Protein AF-A0A2D7TNS6-F1 (afdb_monomer_lite)

Radius of gyration: 20.48 Å; chains: 1; bounding box: 53×33×59 Å

Secondary structure (DSSP, 8-state):
--HHHHHHHHHHHH-SEEHHHHHHHHHH-TTT-TTTSTT-BSTTSSB--HHHH-HHHHHHHHHHHHHHIIIII--SEEEEEEES-TTSHHHHHHHHHHHHHHTT-SEEEEEEE---HHHHHHHHHHH--TTEEEESSGGGS-SS-EEEE-TT-STTS-EEEEEEETTEEEEEEEEEETTEEEEEEEE--HHHHHHHHHTTTTS---HHHHTTEEETTHHHHHHHHTT------S--------

Foldseek 3Di:
DDLLVVQQVCCVVPNWAFQLVVLCSQAPPCPHHQVNDPAQEAPRHPDDFPLRVDLVQLLVVLVVQVVCCVPPPNDQAAEEEEECCQQVSSVQSSVVNNCVVCVVNHHYAYEYADQHPVSVVSNCVVNVDPSYYYDPDPVPDDPGQYAYEYGPNQVSFRKWFWDQDPVGIWTWTWHDDPSDIDIDTHDDDPVVLVVQCVLVPPDDDDDPPVSGIGGPPCSVVSVVVVRYDYPHPDDDPDDDDD

Structure (mmCIF, N/CA/C/O backbone):
data_AF-A0A2D7TNS6-F1
#
_entry.id   AF-A0A2D7TNS6-F1
#
loop_
_atom_site.group_PDB
_atom_site.id
_atom_site.type_symbol
_atom_site.label_atom_id
_atom_site.label_alt_id
_atom_site.label_comp_id
_atom_site.label_asym_id
_atom_site.label_entity_id
_atom_site.label_seq_id
_atom_site.pdbx_PDB_ins_code
_atom_site.Cartn_x
_atom_site.Cartn_y
_atom_site.Cartn_z
_atom_site.occupancy
_atom_site.B_iso_or_equiv
_atom_site.auth_seq_id
_atom_site.auth_comp_id
_atom_site.auth_asym_id
_atom_site.auth_atom_id
_atom_site.pdbx_PDB_model_num
ATOM 1 N N . MET A 1 1 ? 5.765 -2.209 24.436 1.00 52.59 1 MET A N 1
ATOM 2 C CA . MET A 1 1 ? 4.728 -2.007 25.479 1.00 52.59 1 MET A CA 1
ATOM 3 C C . MET A 1 1 ? 3.404 -2.000 24.742 1.00 52.59 1 MET A C 1
ATOM 5 O O . MET A 1 1 ? 3.232 -1.180 23.857 1.00 52.59 1 MET A O 1
ATOM 9 N N . GLN A 1 2 ? 2.578 -3.021 24.972 1.00 76.81 2 GLN A N 1
ATOM 10 C CA . GLN A 1 2 ? 1.600 -3.516 23.996 1.00 76.81 2 GLN A CA 1
ATOM 11 C C . GLN A 1 2 ? 0.575 -2.432 23.619 1.00 76.81 2 GLN A C 1
ATOM 13 O O . GLN A 1 2 ? -0.020 -1.828 24.508 1.00 76.81 2 GLN A O 1
ATOM 18 N N . ILE A 1 3 ? 0.377 -2.192 22.316 1.00 85.62 3 ILE A N 1
ATOM 19 C CA . ILE A 1 3 ? -0.567 -1.230 21.698 1.00 85.62 3 ILE A CA 1
ATOM 20 C C . ILE A 1 3 ? -1.892 -1.072 22.452 1.00 85.62 3 ILE A C 1
ATOM 22 O O . ILE A 1 3 ? -2.453 0.022 22.530 1.00 85.62 3 ILE A O 1
ATOM 26 N N . GLU A 1 4 ? -2.379 -2.162 23.034 1.00 86.25 4 GLU A N 1
ATOM 27 C CA . GLU A 1 4 ? -3.558 -2.199 23.883 1.00 86.25 4 GLU A CA 1
ATOM 28 C C . GLU A 1 4 ? -3.556 -1.124 24.984 1.00 86.25 4 GLU A C 1
ATOM 30 O O . GLU A 1 4 ? -4.555 -0.423 25.136 1.00 86.25 4 GLU A O 1
ATOM 35 N N . THR A 1 5 ? -2.452 -0.930 25.713 1.00 88.12 5 THR A N 1
ATOM 36 C CA . THR A 1 5 ? -2.364 0.092 26.772 1.00 88.12 5 THR A CA 1
ATOM 37 C C . THR A 1 5 ? -2.530 1.496 26.197 1.00 88.12 5 THR A C 1
ATOM 39 O O . THR A 1 5 ? -3.334 2.276 26.700 1.00 88.12 5 THR A O 1
ATOM 42 N N . LYS A 1 6 ? -1.859 1.791 25.076 1.00 88.88 6 LYS A N 1
ATOM 43 C CA . LYS A 1 6 ? -1.953 3.088 24.385 1.00 88.88 6 LYS A CA 1
ATOM 44 C C . LYS A 1 6 ? -3.387 3.389 23.947 1.00 88.88 6 LYS A C 1
ATOM 46 O O . LYS A 1 6 ? -3.864 4.513 24.098 1.00 88.88 6 LYS A O 1
ATOM 51 N N . ILE A 1 7 ? -4.089 2.380 23.431 1.00 91.06 7 ILE A N 1
ATOM 52 C CA . ILE A 1 7 ? -5.493 2.497 23.023 1.00 91.06 7 ILE A CA 1
ATOM 53 C C . ILE A 1 7 ? -6.396 2.723 24.241 1.00 91.06 7 ILE A C 1
ATOM 55 O O . ILE A 1 7 ? -7.250 3.611 24.206 1.00 91.06 7 ILE A O 1
ATOM 59 N N . LYS A 1 8 ? -6.194 1.971 25.330 1.00 90.12 8 LYS A N 1
ATOM 60 C CA . LYS A 1 8 ? -6.964 2.130 26.574 1.00 90.12 8 LYS A CA 1
ATOM 61 C C . LYS A 1 8 ? -6.784 3.521 27.182 1.00 90.12 8 LYS A C 1
ATOM 63 O O . LYS A 1 8 ? -7.778 4.140 27.559 1.00 90.12 8 LYS A O 1
ATOM 68 N N . ASP A 1 9 ? -5.558 4.034 27.218 1.00 90.38 9 ASP A N 1
ATOM 69 C CA . ASP A 1 9 ? -5.260 5.376 27.727 1.00 90.38 9 ASP A CA 1
ATOM 70 C C . ASP A 1 9 ? -5.891 6.468 26.857 1.00 90.38 9 ASP A C 1
ATOM 72 O O . ASP A 1 9 ? -6.466 7.429 27.377 1.00 90.38 9 ASP A O 1
ATOM 76 N N . LEU A 1 10 ? -5.853 6.298 25.530 1.00 90.69 10 LEU A N 1
ATOM 77 C CA . LEU A 1 10 ? -6.497 7.217 24.594 1.00 90.69 10 LEU A CA 1
ATOM 78 C C . LEU A 1 10 ? -8.016 7.265 24.811 1.00 90.69 10 LEU A C 1
ATOM 80 O O . LEU A 1 10 ? -8.583 8.356 24.878 1.00 90.69 10 LEU A O 1
ATOM 84 N N . ILE A 1 11 ? -8.652 6.100 24.972 1.00 91.94 11 ILE A N 1
ATOM 85 C CA . ILE A 1 11 ? -10.093 5.992 25.235 1.00 91.94 11 ILE A CA 1
ATOM 86 C C . ILE A 1 11 ? -10.446 6.605 26.594 1.00 91.94 11 ILE A C 1
ATOM 88 O O . ILE A 1 11 ? -11.424 7.340 26.708 1.00 91.94 11 ILE A O 1
ATOM 92 N N . LYS A 1 12 ? -9.632 6.359 27.627 1.00 89.44 12 LYS A N 1
ATOM 93 C CA . LYS A 1 12 ? -9.841 6.934 28.964 1.00 89.44 12 LYS A CA 1
ATOM 94 C C . LYS A 1 12 ? -9.774 8.464 28.950 1.00 89.44 12 LYS A C 1
ATOM 96 O O . LYS A 1 12 ? -10.505 9.106 29.699 1.00 89.44 12 LYS A O 1
ATOM 101 N N . LYS A 1 13 ? -8.898 9.042 28.122 1.00 91.00 13 LYS A N 1
ATOM 102 C CA . LYS A 1 13 ? -8.693 10.495 28.039 1.00 91.00 13 LYS A CA 1
ATOM 103 C C . LYS A 1 13 ? -9.726 11.202 27.159 1.00 91.00 13 LYS A C 1
ATOM 105 O O . LYS A 1 13 ? -10.174 12.284 27.520 1.00 91.00 13 LYS A O 1
ATOM 110 N N . ASN A 1 14 ? -10.071 10.614 26.013 1.00 89.81 14 ASN A N 1
ATOM 111 C CA . ASN A 1 14 ? -10.824 11.296 24.955 1.00 89.81 14 ASN A CA 1
ATOM 112 C C . ASN A 1 14 ? -12.220 10.702 24.702 1.00 89.81 14 ASN A C 1
ATOM 114 O O . ASN A 1 14 ? -12.946 11.220 23.859 1.00 89.81 14 ASN A O 1
ATOM 118 N N . GLY A 1 15 ? -12.593 9.630 25.405 1.00 89.69 15 GLY A N 1
ATOM 119 C CA . GLY A 1 15 ? -13.798 8.856 25.118 1.00 89.69 15 GLY A CA 1
ATOM 120 C C . GLY A 1 15 ? -13.602 7.839 23.983 1.00 89.69 15 GLY A C 1
ATOM 121 O O . GLY A 1 15 ? -12.474 7.610 23.534 1.00 89.69 15 GLY A O 1
ATOM 122 N N . PRO A 1 16 ? -14.686 7.183 23.530 1.00 90.31 16 PRO A N 1
ATOM 123 C CA . PRO A 1 16 ? -14.635 6.190 22.460 1.00 90.31 16 PRO A CA 1
ATOM 124 C C . PRO A 1 16 ? -13.971 6.728 21.185 1.00 90.31 16 PRO A C 1
ATOM 126 O O . PRO A 1 16 ? -14.206 7.857 20.760 1.00 90.31 16 PRO A O 1
ATOM 129 N N . ILE A 1 17 ? -13.144 5.904 20.543 1.00 91.44 17 ILE A N 1
ATOM 130 C CA . ILE A 1 17 ? -12.427 6.276 19.314 1.00 91.44 17 ILE A CA 1
ATOM 131 C C . ILE A 1 17 ? -13.076 5.635 18.090 1.00 91.44 17 ILE A C 1
ATOM 133 O O . ILE A 1 17 ? -13.715 4.593 18.196 1.00 91.44 17 ILE A O 1
ATOM 137 N N . SER A 1 18 ? -12.921 6.231 16.908 1.00 89.69 18 SER A N 1
ATOM 138 C CA . SER A 1 18 ? -13.416 5.611 15.673 1.00 89.69 18 SER A CA 1
ATOM 139 C C . SER A 1 18 ? -12.708 4.288 15.379 1.00 89.69 18 SER A C 1
ATOM 141 O O . SER A 1 18 ? -11.549 4.086 15.761 1.00 89.69 18 SER A O 1
ATOM 143 N N . LEU A 1 19 ? -13.379 3.401 14.637 1.00 86.56 19 LEU A N 1
ATOM 144 C CA . LEU A 1 19 ? -12.752 2.176 14.140 1.00 86.56 19 LEU A CA 1
ATOM 145 C C . LEU A 1 19 ? -11.515 2.490 13.284 1.00 86.56 19 LEU A C 1
ATOM 147 O O . LEU A 1 19 ? -10.484 1.841 13.438 1.00 86.56 19 LEU A O 1
ATOM 151 N N . SER A 1 20 ? -11.565 3.545 12.465 1.00 86.12 20 SER A N 1
ATOM 152 C CA . SER A 1 20 ? -10.401 3.978 11.690 1.00 86.12 20 SER A CA 1
ATOM 153 C C . SER A 1 20 ? -9.231 4.414 12.569 1.00 86.12 20 SER A C 1
ATOM 155 O O . SER A 1 20 ? -8.088 4.102 12.250 1.00 86.12 20 SER A O 1
ATOM 157 N N . ARG A 1 21 ? -9.474 5.102 13.693 1.00 89.56 21 ARG A N 1
ATOM 158 C CA . ARG A 1 21 ? -8.395 5.505 14.602 1.00 89.56 21 ARG A CA 1
ATOM 159 C C . ARG A 1 21 ? -7.788 4.303 15.315 1.00 89.56 21 ARG A C 1
ATOM 161 O O . ARG A 1 21 ? -6.574 4.253 15.481 1.00 89.56 21 ARG A O 1
ATOM 168 N N . TYR A 1 22 ? -8.621 3.344 15.709 1.00 90.00 22 TYR A N 1
ATOM 169 C CA . TYR A 1 22 ? -8.157 2.071 16.249 1.00 90.00 22 TYR A CA 1
ATOM 170 C C . TYR A 1 22 ? -7.266 1.331 15.238 1.00 90.00 22 TYR A C 1
ATOM 172 O O . TYR A 1 22 ? -6.119 1.026 15.556 1.00 90.00 22 TYR A O 1
ATOM 180 N N . MET A 1 23 ? -7.748 1.136 14.001 1.00 89.19 23 MET A N 1
ATOM 181 C CA . MET A 1 23 ? -6.982 0.504 12.918 1.00 89.19 23 MET A CA 1
ATOM 182 C C . MET A 1 23 ? -5.671 1.242 12.642 1.00 89.19 23 MET A C 1
ATOM 184 O O . MET A 1 23 ? -4.640 0.609 12.490 1.00 89.19 23 MET A O 1
ATOM 188 N N . GLU A 1 24 ? -5.685 2.575 12.605 1.00 89.06 24 GLU A N 1
ATOM 189 C CA . GLU A 1 24 ? -4.487 3.381 12.359 1.00 89.06 24 GLU A CA 1
ATOM 190 C C . GLU A 1 24 ? -3.389 3.124 13.399 1.00 89.06 24 GLU A C 1
ATOM 192 O O . GLU A 1 24 ? -2.234 2.954 13.025 1.00 89.06 24 GLU A O 1
ATOM 197 N N . ILE A 1 25 ? -3.748 3.040 14.684 1.00 89.75 25 ILE A N 1
ATOM 198 C CA . ILE A 1 25 ? -2.794 2.715 15.753 1.00 89.75 25 ILE A CA 1
ATOM 199 C C . ILE A 1 25 ? -2.311 1.267 15.605 1.00 89.75 25 ILE A C 1
ATOM 201 O O . ILE A 1 25 ? -1.115 1.014 15.660 1.00 89.75 25 ILE A O 1
ATOM 205 N N . CYS A 1 26 ? -3.219 0.314 15.386 1.00 87.88 26 CYS A N 1
ATOM 206 C CA . CYS A 1 26 ? -2.842 -1.090 15.229 1.00 87.88 26 CYS A CA 1
ATOM 207 C C . CYS A 1 26 ? -1.921 -1.332 14.027 1.00 87.88 26 CYS A C 1
ATOM 209 O O . CYS A 1 26 ? -1.035 -2.174 14.109 1.00 87.88 26 CYS A O 1
ATOM 211 N N . LEU A 1 27 ? -2.121 -0.613 12.922 1.00 84.25 27 LEU A N 1
ATOM 212 C CA . LEU A 1 27 ? -1.393 -0.831 11.674 1.00 84.25 27 LEU A CA 1
ATOM 213 C C . LEU A 1 27 ? -0.086 -0.036 11.592 1.00 84.25 27 LEU A C 1
ATOM 215 O O . LEU A 1 27 ? 0.899 -0.562 11.080 1.00 84.25 27 LEU A O 1
ATOM 219 N N . TRP A 1 28 ? -0.080 1.207 12.082 1.00 83.56 28 TRP A N 1
ATOM 220 C CA . TRP A 1 28 ? 0.959 2.196 11.763 1.00 83.56 28 TRP A CA 1
ATOM 221 C C . TRP A 1 28 ? 1.634 2.825 12.987 1.00 83.56 28 TRP A C 1
ATOM 223 O O . TRP A 1 28 ? 2.322 3.828 12.837 1.00 83.56 28 TRP A O 1
ATOM 233 N N . ASP A 1 29 ? 1.428 2.301 14.198 1.00 86.75 29 ASP A N 1
ATOM 234 C CA . ASP A 1 29 ? 2.189 2.754 15.368 1.00 86.75 29 ASP A CA 1
ATOM 235 C C . ASP A 1 29 ? 3.698 2.569 15.145 1.00 86.75 29 ASP A C 1
ATOM 237 O O . ASP A 1 29 ? 4.133 1.474 14.806 1.00 86.75 29 ASP A O 1
ATOM 241 N N . ASP A 1 30 ? 4.496 3.621 15.342 1.00 78.31 30 ASP A N 1
ATOM 242 C CA . ASP A 1 30 ? 5.924 3.624 14.981 1.00 78.31 30 ASP A CA 1
ATOM 243 C C . ASP A 1 30 ? 6.736 2.511 15.664 1.00 78.31 30 ASP A C 1
ATOM 245 O O . ASP A 1 30 ? 7.700 2.011 15.092 1.00 78.31 30 ASP A O 1
ATOM 249 N N . GLU A 1 31 ? 6.348 2.113 16.879 1.00 78.56 31 GLU A N 1
ATOM 250 C CA . GLU A 1 31 ? 7.086 1.127 17.672 1.00 78.56 31 GLU A CA 1
ATOM 251 C C . GLU A 1 31 ? 6.511 -0.288 17.567 1.00 78.56 31 GLU A C 1
ATOM 253 O O . GLU A 1 31 ? 7.261 -1.261 17.584 1.00 78.56 31 GLU A O 1
ATOM 258 N N . ASN A 1 32 ? 5.183 -0.424 17.542 1.00 80.62 32 ASN A N 1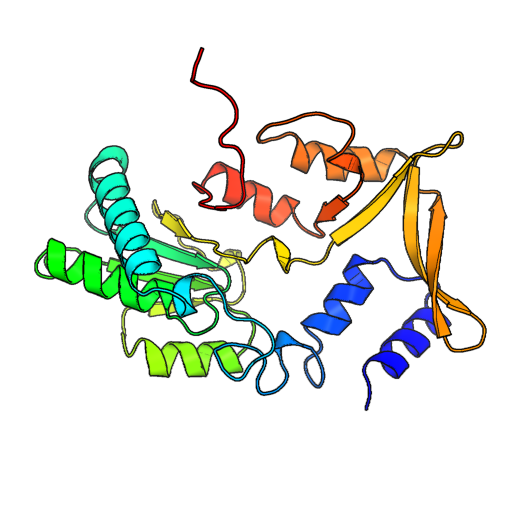
ATOM 259 C CA . ASN A 1 32 ? 4.523 -1.721 17.729 1.00 80.62 32 ASN A CA 1
ATOM 260 C C . ASN A 1 32 ? 3.472 -2.025 16.649 1.00 80.62 32 ASN A C 1
ATOM 262 O O . ASN A 1 32 ? 2.768 -3.029 16.760 1.00 80.62 32 ASN A O 1
ATOM 266 N N . GLY A 1 33 ? 3.294 -1.139 15.669 1.00 81.94 33 GLY A N 1
ATOM 267 C CA . GLY A 1 33 ? 2.301 -1.283 14.610 1.00 81.94 33 GLY A CA 1
ATOM 268 C C . GLY A 1 33 ? 2.552 -2.520 13.756 1.00 81.94 33 GLY A C 1
ATOM 269 O O . GLY A 1 33 ? 3.679 -2.978 13.584 1.00 81.94 33 GLY A O 1
ATOM 270 N N . TYR A 1 34 ? 1.484 -3.065 13.189 1.00 79.81 34 TYR A N 1
ATOM 271 C CA . TYR A 1 34 ? 1.561 -4.267 12.373 1.00 79.81 34 TYR A CA 1
ATOM 272 C C . TYR A 1 34 ? 2.559 -4.101 11.218 1.00 79.81 34 TYR A C 1
ATOM 274 O O . TYR A 1 34 ? 3.537 -4.833 11.143 1.00 79.81 34 TYR A O 1
ATOM 282 N N . TYR A 1 35 ? 2.413 -3.063 10.390 1.00 74.69 35 TYR A N 1
ATOM 283 C CA . TYR A 1 35 ? 3.303 -2.844 9.242 1.00 74.69 35 TYR A CA 1
ATOM 284 C C . TYR A 1 35 ? 4.668 -2.235 9.598 1.00 74.69 35 TYR A C 1
ATOM 286 O O . TYR A 1 35 ? 5.544 -2.145 8.733 1.00 74.69 35 TYR A O 1
ATOM 294 N N . THR A 1 36 ? 4.869 -1.819 10.848 1.00 73.06 36 THR A N 1
ATOM 295 C CA . THR A 1 36 ? 6.147 -1.291 11.352 1.00 73.06 36 THR A CA 1
ATOM 296 C C . THR A 1 36 ? 6.973 -2.357 12.078 1.00 73.06 36 THR A C 1
ATOM 298 O O . THR A 1 36 ? 8.198 -2.247 12.101 1.00 73.06 36 THR A O 1
ATOM 301 N N . SER A 1 37 ? 6.336 -3.413 12.594 1.00 70.12 37 SER A N 1
ATOM 302 C CA . SER A 1 37 ? 6.985 -4.538 13.278 1.00 70.12 37 SER A CA 1
ATOM 303 C C . SER A 1 37 ? 7.659 -5.549 12.331 1.00 70.12 37 SER A C 1
ATOM 305 O O . SER A 1 37 ? 7.464 -5.548 11.107 1.00 70.12 37 SER A O 1
ATOM 307 N N . ASP A 1 38 ? 8.513 -6.406 12.898 1.00 60.22 38 ASP A N 1
ATOM 308 C CA . ASP A 1 38 ? 9.278 -7.402 12.149 1.00 60.22 38 ASP A CA 1
ATOM 309 C C . ASP A 1 38 ? 8.407 -8.584 11.675 1.00 60.22 38 ASP A C 1
ATOM 311 O O . ASP A 1 38 ? 7.590 -9.107 12.419 1.00 60.22 38 ASP A O 1
ATOM 315 N N . GLN A 1 39 ? 8.653 -9.038 10.435 1.00 57.31 39 GLN A N 1
ATOM 316 C CA . GLN A 1 39 ? 8.139 -10.287 9.822 1.00 57.31 39 GLN A CA 1
ATOM 317 C C . GLN A 1 39 ? 6.669 -10.361 9.352 1.00 57.31 39 GLN A C 1
ATOM 319 O O . GLN A 1 39 ? 6.092 -11.435 9.292 1.00 57.31 39 GLN A O 1
ATOM 324 N N . VAL A 1 40 ? 6.077 -9.268 8.875 1.00 58.47 40 VAL A N 1
ATOM 325 C CA . VAL A 1 40 ? 4.658 -9.296 8.452 1.00 58.47 40 VAL A CA 1
ATOM 326 C C . VAL A 1 40 ? 4.360 -9.862 7.043 1.00 58.47 40 VAL A C 1
ATOM 328 O O . VAL A 1 40 ? 3.257 -10.346 6.809 1.00 58.47 40 VAL A O 1
ATOM 331 N N . LEU A 1 41 ? 5.304 -9.837 6.087 1.00 59.84 41 LEU A N 1
ATOM 332 C CA . LEU A 1 41 ? 5.023 -10.132 4.663 1.00 59.84 41 LEU A CA 1
ATOM 333 C C . LEU A 1 41 ? 5.905 -11.239 4.052 1.00 59.84 41 LEU A C 1
ATOM 335 O O . LEU A 1 41 ? 7.139 -11.191 4.161 1.00 59.84 41 LEU A O 1
ATOM 339 N N . GLY A 1 42 ? 5.280 -12.146 3.292 1.00 57.25 42 GLY A N 1
ATOM 340 C CA . GLY A 1 42 ? 5.920 -13.226 2.519 1.00 57.25 42 GLY A CA 1
ATOM 341 C C . GLY A 1 42 ? 5.618 -14.621 3.080 1.00 57.25 42 GLY A C 1
ATOM 342 O O . GLY A 1 42 ? 4.858 -14.745 4.029 1.00 57.25 42 GLY A O 1
ATOM 343 N N . GLU A 1 43 ? 6.238 -15.673 2.532 1.00 54.62 43 GLU A N 1
ATOM 344 C CA . GLU A 1 43 ? 5.984 -17.079 2.930 1.00 54.62 43 GLU A CA 1
ATOM 345 C C . GLU A 1 43 ? 6.151 -17.366 4.435 1.00 54.62 43 GLU A C 1
ATOM 347 O O . GLU A 1 43 ? 5.509 -18.266 4.965 1.00 54.62 43 GLU A O 1
ATOM 352 N N . ASN A 1 44 ? 7.003 -16.596 5.121 1.00 54.66 44 ASN A N 1
ATOM 353 C CA . ASN A 1 44 ? 7.243 -16.701 6.566 1.00 54.66 44 ASN A CA 1
ATOM 354 C C . ASN A 1 44 ? 6.532 -15.604 7.385 1.00 54.66 44 ASN A C 1
ATOM 356 O O . ASN A 1 44 ? 6.852 -15.432 8.558 1.00 54.66 44 ASN A O 1
ATOM 360 N N . GLY A 1 45 ? 5.657 -14.814 6.757 1.00 59.44 45 GLY A N 1
ATOM 361 C CA . GLY A 1 45 ? 4.843 -13.786 7.407 1.00 59.44 45 GLY A CA 1
ATOM 362 C C . GLY A 1 45 ? 3.369 -14.183 7.489 1.00 59.44 45 GLY A C 1
ATOM 363 O O . GLY A 1 45 ? 2.968 -15.258 7.051 1.00 59.44 45 GLY A O 1
ATOM 364 N N . ASP A 1 46 ? 2.552 -13.289 8.035 1.00 55.91 46 ASP A N 1
ATOM 365 C CA . ASP A 1 46 ? 1.130 -13.536 8.315 1.00 55.91 46 ASP A CA 1
ATOM 366 C C . ASP A 1 46 ? 0.239 -13.523 7.054 1.00 55.91 46 ASP A C 1
ATOM 368 O O . ASP A 1 46 ? -0.871 -14.059 7.072 1.00 55.91 46 ASP A O 1
ATOM 372 N N . PHE A 1 47 ? 0.718 -12.936 5.947 1.00 57.12 47 PHE A N 1
ATOM 373 C CA . PHE A 1 47 ? 0.002 -12.886 4.669 1.00 57.12 47 PHE A CA 1
ATOM 374 C C . PHE A 1 47 ? 0.917 -13.175 3.468 1.00 57.12 47 PHE A C 1
ATOM 376 O O . PHE A 1 47 ? 2.001 -12.598 3.326 1.00 57.12 47 PHE A O 1
ATOM 383 N N . ILE A 1 48 ? 0.421 -14.024 2.562 1.00 60.81 48 ILE A N 1
ATOM 384 C CA . ILE A 1 48 ? 0.961 -14.234 1.213 1.00 60.81 48 ILE A CA 1
ATOM 385 C C . ILE A 1 48 ? 0.057 -13.467 0.243 1.00 60.81 48 ILE A C 1
ATOM 387 O O . ILE A 1 48 ? -1.139 -13.741 0.174 1.00 60.81 48 ILE A O 1
ATOM 391 N N . THR A 1 49 ? 0.618 -12.510 -0.494 1.00 59.81 49 THR A N 1
ATOM 392 C CA . THR A 1 49 ? -0.122 -11.697 -1.472 1.00 59.81 49 THR A CA 1
ATOM 393 C C . THR A 1 49 ? -0.008 -12.288 -2.879 1.00 59.81 49 THR A C 1
ATOM 395 O O . THR A 1 49 ? 0.897 -13.080 -3.157 1.00 59.81 49 THR A O 1
ATOM 398 N N . SER A 1 50 ? -0.901 -11.903 -3.799 1.00 70.19 50 SER A N 1
ATOM 399 C CA . SER A 1 50 ? -0.923 -12.451 -5.176 1.00 70.19 50 SER A CA 1
ATOM 400 C C . SER A 1 50 ? 0.438 -12.417 -5.912 1.00 70.19 50 SER A C 1
ATOM 402 O O . SER A 1 50 ? 0.781 -13.412 -6.560 1.00 70.19 50 SER A O 1
ATOM 404 N N . PRO A 1 51 ? 1.260 -11.351 -5.789 1.00 59.84 51 PRO A N 1
ATOM 405 C CA . PRO A 1 51 ? 2.611 -11.314 -6.363 1.00 59.84 51 PRO A CA 1
ATOM 406 C C . PRO A 1 51 ? 3.591 -12.337 -5.772 1.00 59.84 51 PRO A C 1
ATOM 408 O O . PRO A 1 51 ? 4.527 -12.742 -6.451 1.00 59.84 51 PRO A O 1
ATOM 411 N N . GLU A 1 52 ? 3.389 -12.760 -4.525 1.00 66.19 52 GLU A N 1
ATOM 412 C CA . GLU A 1 52 ? 4.239 -13.752 -3.853 1.00 66.19 52 GLU A CA 1
ATOM 413 C C . GLU A 1 52 ? 3.829 -15.193 -4.213 1.00 66.19 52 GLU A C 1
ATOM 415 O O . GLU A 1 52 ? 4.627 -16.113 -4.067 1.00 66.19 52 GLU A O 1
ATOM 420 N N . ILE A 1 53 ? 2.605 -15.400 -4.724 1.00 70.00 53 ILE A N 1
ATOM 421 C CA . ILE A 1 53 ? 2.112 -16.717 -5.170 1.00 70.00 53 ILE A CA 1
ATOM 422 C C . ILE A 1 53 ? 2.610 -17.043 -6.581 1.00 70.00 53 ILE A C 1
ATOM 424 O O . ILE A 1 53 ? 2.937 -18.192 -6.882 1.00 70.00 53 ILE A O 1
ATOM 428 N N . SER A 1 54 ? 2.621 -16.057 -7.483 1.00 77.25 54 SER A N 1
ATOM 429 C CA . SER A 1 54 ? 2.986 -16.297 -8.877 1.00 77.25 54 SER A CA 1
ATOM 430 C C . SER A 1 54 ? 3.610 -15.082 -9.548 1.00 77.25 54 SER A C 1
ATOM 432 O O . SER A 1 54 ? 2.962 -14.053 -9.744 1.00 77.25 54 SER A O 1
ATOM 434 N N . GLN A 1 55 ? 4.828 -15.289 -10.049 1.00 86.75 55 GLN A N 1
ATOM 435 C CA . GLN A 1 55 ? 5.529 -14.379 -10.955 1.00 86.75 55 GLN A CA 1
ATOM 436 C C . GLN A 1 55 ? 4.641 -13.924 -12.126 1.00 86.75 55 GLN A C 1
ATOM 438 O O . GLN A 1 55 ? 4.668 -12.760 -12.523 1.00 86.75 55 GLN A O 1
ATOM 443 N N . THR A 1 56 ? 3.810 -14.826 -12.665 1.00 88.81 56 THR A N 1
ATOM 444 C CA . THR A 1 56 ? 2.931 -14.549 -13.811 1.00 88.81 56 THR A CA 1
ATOM 445 C C . THR A 1 56 ? 1.987 -13.378 -13.548 1.00 88.81 56 THR A C 1
ATOM 447 O O . THR A 1 56 ? 1.664 -12.646 -14.482 1.00 88.81 56 THR A O 1
ATOM 450 N N . PHE A 1 57 ? 1.581 -13.149 -12.295 1.00 87.19 57 PHE A N 1
ATOM 451 C CA . PHE A 1 57 ? 0.752 -11.999 -11.952 1.00 87.19 57 PHE A CA 1
ATOM 452 C C . PHE A 1 57 ? 1.468 -10.682 -12.279 1.00 87.19 57 PHE A C 1
ATOM 454 O O . PHE A 1 57 ? 0.945 -9.878 -13.049 1.00 87.19 57 PHE A O 1
ATOM 461 N N . GLY A 1 58 ? 2.695 -10.488 -11.788 1.00 89.94 58 GLY A N 1
ATOM 462 C CA . GLY A 1 58 ? 3.476 -9.279 -12.067 1.00 89.94 58 GLY A CA 1
ATOM 463 C C . GLY A 1 58 ? 3.814 -9.104 -13.553 1.00 89.94 58 GLY A C 1
ATOM 464 O O . GLY A 1 58 ? 3.767 -7.987 -14.070 1.00 89.94 58 GLY A O 1
ATOM 465 N N . GLU A 1 59 ? 4.071 -10.200 -14.275 1.00 93.81 59 GLU A N 1
ATOM 466 C CA . GLU A 1 59 ? 4.307 -10.155 -15.727 1.00 93.81 59 GLU A CA 1
ATOM 467 C C . GLU A 1 59 ? 3.078 -9.655 -16.494 1.00 93.81 59 GLU A C 1
ATOM 469 O O . GLU A 1 59 ? 3.195 -8.769 -17.345 1.00 93.81 59 GLU A O 1
ATOM 474 N N . LEU A 1 60 ? 1.891 -10.177 -16.169 1.00 93.56 60 LEU A N 1
ATOM 475 C CA . LEU A 1 60 ? 0.636 -9.759 -16.795 1.00 93.56 60 LEU A CA 1
ATOM 476 C C . LEU A 1 60 ? 0.323 -8.289 -16.509 1.00 93.56 60 LEU A C 1
ATOM 478 O O . LEU A 1 60 ? -0.083 -7.571 -17.424 1.00 93.56 60 LEU A O 1
ATOM 482 N N . ILE A 1 61 ? 0.567 -7.821 -15.281 1.00 91.69 61 ILE A N 1
ATOM 483 C CA . ILE A 1 61 ? 0.410 -6.404 -14.931 1.00 91.69 61 ILE A CA 1
ATOM 484 C C . ILE A 1 61 ? 1.384 -5.531 -15.737 1.00 91.69 61 ILE A C 1
ATOM 486 O O . ILE A 1 61 ? 0.974 -4.506 -16.282 1.00 91.69 61 ILE A O 1
ATOM 490 N N . GLY A 1 62 ? 2.645 -5.947 -15.889 1.00 93.94 62 GLY A N 1
ATOM 491 C CA . GLY A 1 62 ? 3.625 -5.230 -16.713 1.00 93.94 62 GLY A CA 1
ATOM 492 C C . GLY A 1 62 ? 3.228 -5.150 -18.192 1.00 93.94 62 GLY A C 1
ATOM 493 O O . GLY A 1 62 ? 3.307 -4.083 -18.805 1.00 93.94 62 GLY A O 1
ATOM 494 N N . LEU A 1 63 ? 2.748 -6.257 -18.766 1.00 94.44 63 LEU A N 1
ATOM 495 C CA . LEU A 1 63 ? 2.252 -6.298 -20.147 1.00 94.44 63 LEU A CA 1
ATOM 496 C C . LEU A 1 63 ? 1.017 -5.418 -20.342 1.00 94.44 63 LEU A C 1
ATOM 498 O O . LEU A 1 63 ? 0.940 -4.682 -21.328 1.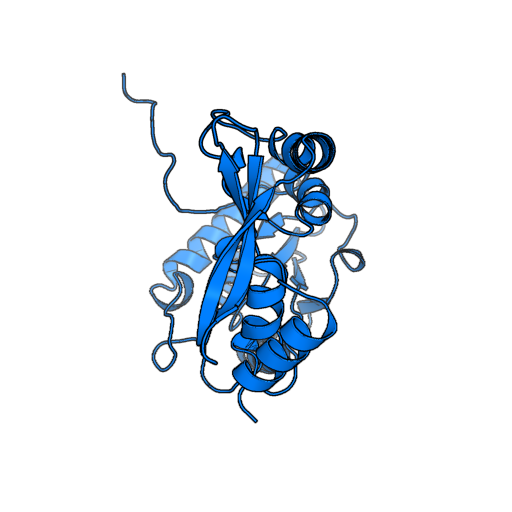00 94.44 63 LEU A O 1
ATOM 502 N N . TRP A 1 64 ? 0.073 -5.471 -19.402 1.00 94.44 64 TRP A N 1
ATOM 503 C CA . TRP A 1 64 ? -1.098 -4.604 -19.406 1.00 94.44 64 TRP A CA 1
ATOM 504 C C . TRP A 1 64 ? -0.687 -3.129 -19.364 1.00 94.44 64 TRP A C 1
ATOM 506 O O . TRP A 1 64 ? -1.147 -2.355 -20.205 1.00 94.44 64 TRP A O 1
ATOM 516 N N . ALA A 1 65 ? 0.228 -2.753 -18.463 1.00 91.00 65 ALA A N 1
ATOM 517 C CA . ALA A 1 65 ? 0.698 -1.377 -18.333 1.00 91.00 65 ALA A CA 1
ATOM 518 C C . ALA A 1 65 ? 1.339 -0.876 -19.638 1.00 91.00 65 ALA A C 1
ATOM 520 O O . ALA A 1 65 ? 1.001 0.200 -20.132 1.00 91.00 65 ALA A O 1
ATOM 521 N N . LEU A 1 66 ? 2.204 -1.687 -20.254 1.00 93.62 66 LEU A N 1
ATOM 522 C CA . LEU A 1 66 ? 2.824 -1.358 -21.539 1.00 93.62 66 LEU A CA 1
ATOM 523 C C . LEU A 1 66 ? 1.799 -1.246 -22.678 1.00 93.62 66 LEU A C 1
ATOM 525 O O . LEU A 1 66 ? 1.898 -0.342 -23.511 1.00 93.62 66 LEU A O 1
ATOM 529 N N . SER A 1 67 ? 0.828 -2.159 -22.733 1.00 92.19 67 SER A N 1
ATOM 530 C CA . SER A 1 67 ? -0.226 -2.144 -23.750 1.00 92.19 67 SER A CA 1
ATOM 531 C C . SER A 1 67 ? -1.099 -0.898 -23.621 1.00 92.19 67 SER A C 1
ATOM 533 O O . SER A 1 67 ? -1.326 -0.201 -24.608 1.00 92.19 67 SER A O 1
ATOM 535 N N . PHE A 1 68 ? -1.547 -0.590 -22.402 1.00 88.38 68 PHE A N 1
ATOM 536 C CA . PHE A 1 68 ? -2.353 0.592 -22.111 1.00 88.38 68 PHE A CA 1
ATOM 537 C C . PHE A 1 68 ? -1.599 1.874 -22.467 1.00 88.38 68 PHE A C 1
ATOM 539 O O . PHE A 1 68 ? -2.132 2.742 -23.158 1.00 88.38 68 PHE A O 1
ATOM 546 N N . TYR A 1 69 ? -0.330 1.959 -22.062 1.00 87.44 69 TYR A N 1
ATOM 547 C CA . TYR A 1 69 ? 0.540 3.074 -22.403 1.00 87.44 69 TYR A CA 1
ATOM 548 C C . TYR A 1 69 ? 0.604 3.309 -23.912 1.00 87.44 69 TYR A C 1
ATOM 550 O O . TYR A 1 69 ? 0.317 4.414 -24.358 1.00 87.44 69 TYR A O 1
ATOM 558 N N . ARG A 1 70 ? 0.915 2.276 -24.704 1.00 89.69 70 ARG A N 1
ATOM 559 C CA . ARG A 1 70 ? 1.014 2.390 -26.169 1.00 89.69 70 ARG A CA 1
ATOM 560 C C . ARG A 1 70 ? -0.303 2.779 -26.833 1.00 89.69 70 ARG A C 1
ATOM 562 O O . ARG A 1 70 ? -0.289 3.409 -27.881 1.00 89.69 70 ARG A O 1
ATOM 569 N N . GLN A 1 71 ? -1.428 2.371 -26.255 1.00 86.75 71 GLN A N 1
ATOM 570 C CA . GLN A 1 71 ? -2.739 2.615 -26.844 1.00 86.75 71 GLN A CA 1
ATOM 571 C C . GLN A 1 71 ? -3.288 4.009 -26.524 1.00 86.75 71 GLN A C 1
ATOM 573 O O . GLN A 1 71 ? -3.936 4.613 -27.377 1.00 86.75 71 GLN A O 1
ATOM 578 N N . PHE A 1 72 ? -3.066 4.507 -25.305 1.00 79.75 72 PHE A N 1
ATOM 579 C CA . PHE A 1 72 ? -3.790 5.676 -24.792 1.00 79.75 72 PHE A CA 1
ATOM 580 C C . PHE A 1 72 ? -2.899 6.839 -24.358 1.00 79.75 72 PHE A C 1
ATOM 582 O O . PHE A 1 72 ? -3.385 7.965 -24.264 1.00 79.75 72 PHE A O 1
ATOM 589 N N . ILE A 1 73 ? -1.620 6.589 -24.074 1.00 79.44 73 ILE A N 1
ATOM 590 C CA . ILE A 1 73 ? -0.692 7.610 -23.574 1.00 79.44 73 ILE A CA 1
ATOM 591 C C . ILE A 1 73 ? 0.326 7.970 -24.664 1.00 79.44 73 ILE A C 1
ATOM 593 O O . ILE A 1 73 ? 0.454 9.145 -25.004 1.00 79.44 73 ILE A O 1
ATOM 597 N N . ASP A 1 74 ? 1.021 6.960 -25.196 1.00 78.38 74 ASP A N 1
ATOM 598 C CA . ASP A 1 74 ? 2.029 7.008 -26.265 1.00 78.38 74 ASP A CA 1
ATOM 599 C C . ASP A 1 74 ? 2.942 8.246 -26.191 1.00 78.38 74 ASP A C 1
ATOM 601 O O . ASP A 1 74 ? 3.005 9.094 -27.083 1.00 78.38 74 ASP A O 1
ATOM 605 N N . LYS A 1 75 ? 3.611 8.403 -25.043 1.00 76.31 75 LYS A N 1
ATOM 606 C CA . LYS A 1 75 ? 4.540 9.511 -24.780 1.00 76.31 75 LYS A CA 1
ATOM 607 C C . LYS A 1 75 ? 5.992 9.086 -25.004 1.00 76.31 75 LYS A C 1
ATOM 609 O O . LYS A 1 75 ? 6.293 8.026 -25.545 1.00 76.31 75 LYS A O 1
ATOM 614 N N . LYS A 1 76 ? 6.930 9.953 -24.617 1.00 82.62 76 LYS A N 1
ATOM 615 C CA . LYS A 1 76 ? 8.358 9.605 -24.588 1.00 82.62 76 LYS A CA 1
ATOM 616 C C . LYS A 1 76 ? 8.725 8.723 -23.392 1.00 82.62 76 LYS A C 1
ATOM 618 O O . LYS A 1 76 ? 9.709 8.003 -23.483 1.00 82.62 76 LYS A O 1
ATOM 623 N N . ARG A 1 77 ? 7.946 8.791 -22.308 1.00 88.81 77 ARG A N 1
ATOM 624 C CA . ARG A 1 77 ? 8.225 8.172 -21.011 1.00 88.81 77 ARG A CA 1
ATOM 625 C C . ARG A 1 77 ? 6.981 7.478 -20.467 1.00 88.81 77 ARG A C 1
ATOM 627 O O . ARG A 1 77 ? 5.908 8.080 -20.440 1.00 88.81 77 ARG A O 1
ATOM 634 N N . LEU A 1 78 ? 7.152 6.240 -20.017 1.00 91.06 78 LEU A N 1
ATOM 635 C CA . LEU A 1 78 ? 6.158 5.463 -19.288 1.00 91.06 78 LEU A CA 1
ATOM 636 C C . LEU A 1 78 ? 6.362 5.677 -17.786 1.00 91.06 78 LEU A C 1
ATOM 638 O O . LEU A 1 78 ? 7.330 5.189 -17.210 1.00 91.06 78 LEU A O 1
ATOM 642 N N . CYS A 1 79 ? 5.433 6.392 -17.158 1.00 90.81 79 CYS A N 1
ATOM 643 C CA . CYS A 1 79 ? 5.416 6.598 -15.713 1.00 90.81 79 CYS A CA 1
ATOM 644 C C . CYS A 1 79 ? 4.534 5.533 -15.044 1.00 90.81 79 CYS A C 1
ATOM 646 O O . CYS A 1 79 ? 3.355 5.410 -15.392 1.00 90.81 79 CYS A O 1
ATOM 648 N N . ILE A 1 80 ? 5.072 4.787 -14.078 1.00 92.62 80 ILE A N 1
ATOM 649 C CA . ILE A 1 80 ? 4.316 3.820 -13.270 1.00 92.62 80 ILE A CA 1
ATOM 650 C C . ILE A 1 80 ? 4.496 4.154 -11.792 1.00 92.62 80 ILE A C 1
ATOM 652 O O . ILE A 1 80 ? 5.619 4.281 -11.310 1.00 92.62 80 ILE A O 1
ATOM 656 N N . THR A 1 81 ? 3.390 4.237 -11.061 1.00 93.19 81 THR A N 1
ATOM 657 C CA . THR A 1 81 ? 3.392 4.382 -9.607 1.00 93.19 81 THR A CA 1
ATOM 658 C C . THR A 1 81 ? 2.759 3.157 -8.957 1.00 93.19 81 THR A C 1
ATOM 660 O O . THR A 1 81 ? 1.631 2.822 -9.296 1.00 93.19 81 THR A O 1
ATOM 663 N N . GLU A 1 82 ? 3.411 2.527 -7.981 1.00 92.44 82 GLU A N 1
ATOM 664 C CA . GLU A 1 82 ? 2.763 1.523 -7.122 1.00 92.44 82 GLU A CA 1
ATOM 665 C C . GLU A 1 82 ? 2.466 2.091 -5.726 1.00 92.44 82 GLU A C 1
ATOM 667 O O . GLU A 1 82 ? 3.329 2.701 -5.086 1.00 92.44 82 GLU A O 1
ATOM 672 N N . LEU A 1 83 ? 1.234 1.898 -5.248 1.00 89.62 83 LEU A N 1
ATOM 673 C CA . LEU A 1 83 ? 0.805 2.255 -3.897 1.00 89.62 83 LEU A CA 1
ATOM 674 C C . LEU A 1 83 ? 0.994 1.054 -2.969 1.00 89.62 83 LEU A C 1
ATOM 676 O O . LEU A 1 83 ? 0.364 0.024 -3.186 1.00 89.62 83 LEU A O 1
ATOM 680 N N . GLY A 1 84 ? 1.829 1.195 -1.935 1.00 88.06 84 GLY A N 1
ATOM 681 C CA . GLY A 1 84 ? 2.088 0.128 -0.963 1.00 88.06 84 GLY A CA 1
ATOM 682 C C . GLY A 1 84 ? 2.652 -1.136 -1.609 1.00 88.06 84 GLY A C 1
ATOM 683 O O . GLY A 1 84 ? 2.045 -2.196 -1.545 1.00 88.06 84 GLY A O 1
ATOM 684 N N . SER A 1 85 ? 3.838 -1.029 -2.209 1.00 89.50 85 SER A N 1
ATOM 685 C CA . SER A 1 85 ? 4.484 -2.090 -3.003 1.00 89.50 85 SER A CA 1
ATOM 686 C C . SER A 1 85 ? 4.883 -3.351 -2.203 1.00 89.50 85 SER A C 1
ATOM 688 O O . SER A 1 85 ? 5.431 -4.311 -2.751 1.00 89.50 85 SER A O 1
ATOM 690 N N . GLY A 1 86 ? 4.654 -3.380 -0.885 1.00 88.56 86 GLY A N 1
ATOM 691 C CA . GLY A 1 86 ? 5.039 -4.495 -0.023 1.00 88.56 86 GLY A CA 1
ATOM 692 C C . GLY A 1 86 ? 6.544 -4.754 -0.113 1.00 88.56 86 GLY A C 1
ATOM 693 O O . GLY A 1 86 ? 7.348 -3.916 0.292 1.00 88.56 86 GLY A O 1
ATOM 694 N N . ARG A 1 87 ? 6.948 -5.897 -0.678 1.00 87.62 87 ARG A N 1
ATOM 695 C CA . ARG A 1 87 ? 8.365 -6.257 -0.898 1.00 87.62 87 ARG A CA 1
ATOM 696 C C . ARG A 1 87 ? 8.930 -5.779 -2.244 1.00 87.62 87 ARG A C 1
ATOM 698 O O . ARG A 1 87 ? 10.109 -6.002 -2.517 1.00 87.62 87 ARG A O 1
ATOM 705 N N . GLY A 1 88 ? 8.124 -5.155 -3.102 1.00 91.44 88 GLY A N 1
ATOM 706 C CA . GLY A 1 88 ? 8.524 -4.762 -4.457 1.00 91.44 88 GLY A CA 1
ATOM 707 C C . GLY A 1 88 ? 8.399 -5.867 -5.505 1.00 91.44 88 GLY A C 1
ATOM 708 O O . GLY A 1 88 ? 8.840 -5.675 -6.633 1.00 91.44 88 GLY A O 1
ATOM 709 N N . THR A 1 89 ? 7.840 -7.028 -5.157 1.00 90.94 89 THR A N 1
ATOM 710 C CA . THR A 1 89 ? 7.811 -8.220 -6.023 1.00 90.94 89 THR A CA 1
ATOM 711 C C . THR A 1 89 ? 6.995 -7.996 -7.295 1.00 90.94 89 THR A C 1
ATOM 713 O O . THR A 1 89 ? 7.494 -8.268 -8.385 1.00 90.94 89 THR A O 1
ATOM 716 N N . LEU A 1 90 ? 5.803 -7.395 -7.179 1.00 90.88 90 LEU A N 1
ATOM 717 C CA . LEU A 1 90 ? 4.966 -7.049 -8.333 1.00 90.88 90 LEU A CA 1
ATOM 718 C C . LEU A 1 90 ? 5.721 -6.141 -9.304 1.00 90.88 90 LEU A C 1
ATOM 720 O O . LEU A 1 90 ? 5.859 -6.469 -10.483 1.00 90.88 90 LEU A O 1
ATOM 724 N N . LEU A 1 91 ? 6.239 -5.013 -8.806 1.00 94.00 91 LEU A N 1
ATOM 725 C CA . LEU A 1 91 ? 6.987 -4.067 -9.629 1.00 94.00 91 LEU A CA 1
ATOM 726 C C . LEU A 1 91 ? 8.238 -4.696 -10.240 1.00 94.00 91 LEU A C 1
ATOM 728 O O . LEU A 1 91 ? 8.539 -4.427 -11.399 1.00 94.00 91 LEU A O 1
ATOM 732 N N . LYS A 1 92 ? 8.950 -5.556 -9.509 1.00 94.75 92 LYS A N 1
ATOM 733 C CA . LYS A 1 92 ? 10.133 -6.256 -10.024 1.00 94.75 92 LYS A CA 1
ATOM 734 C C . LYS A 1 92 ? 9.801 -7.081 -11.265 1.00 94.75 92 LYS A C 1
ATOM 736 O O . LYS A 1 92 ? 10.493 -6.971 -12.280 1.00 94.75 92 LYS A O 1
ATOM 741 N N . ASP A 1 93 ? 8.736 -7.873 -11.197 1.00 94.38 93 ASP A N 1
ATOM 742 C CA . ASP A 1 93 ? 8.290 -8.708 -12.311 1.00 94.38 93 ASP A CA 1
ATOM 743 C C . ASP A 1 93 ? 7.732 -7.872 -13.469 1.00 94.38 93 ASP A C 1
ATOM 745 O O . ASP A 1 93 ? 8.046 -8.145 -14.635 1.00 94.38 93 ASP A O 1
ATOM 749 N N . ALA A 1 94 ? 6.981 -6.810 -13.164 1.00 94.62 94 ALA A N 1
ATOM 750 C CA . ALA A 1 94 ? 6.451 -5.887 -14.162 1.00 94.62 94 ALA A CA 1
ATOM 751 C C . ALA A 1 94 ? 7.576 -5.163 -14.925 1.00 94.62 94 ALA A C 1
ATOM 753 O O . ALA A 1 94 ? 7.605 -5.209 -16.156 1.00 94.62 94 ALA A O 1
ATOM 754 N N . ILE A 1 95 ? 8.540 -4.564 -14.213 1.00 95.38 95 ILE A N 1
ATOM 755 C CA . ILE A 1 95 ? 9.701 -3.868 -14.793 1.00 95.38 95 ILE A CA 1
ATOM 756 C C . ILE A 1 95 ? 10.499 -4.827 -15.677 1.00 95.38 95 ILE A C 1
ATOM 758 O O . ILE A 1 95 ? 10.743 -4.521 -16.845 1.00 95.38 95 ILE A O 1
ATOM 762 N N . ARG A 1 96 ? 10.848 -6.017 -15.162 1.00 95.31 96 ARG A N 1
ATOM 763 C CA . ARG A 1 96 ? 11.589 -7.034 -15.927 1.00 95.31 96 ARG A CA 1
ATOM 764 C C . ARG A 1 96 ? 10.873 -7.379 -17.233 1.00 95.31 96 ARG A C 1
ATOM 766 O O . ARG A 1 96 ? 11.513 -7.491 -18.279 1.00 95.31 96 ARG A O 1
ATOM 773 N N .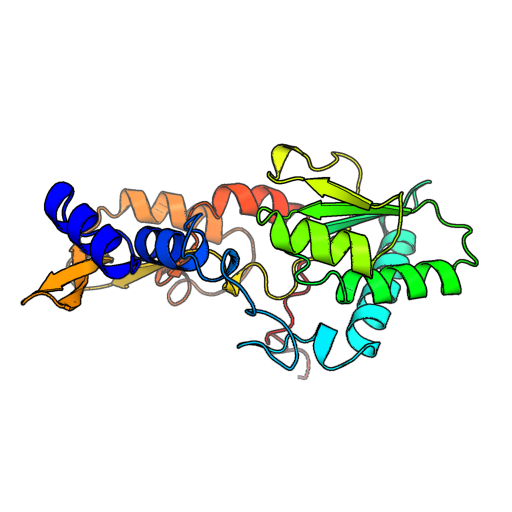 THR A 1 97 ? 9.555 -7.551 -17.178 1.00 96.50 97 THR A N 1
ATOM 774 C CA . THR A 1 97 ? 8.739 -7.922 -18.342 1.00 96.50 97 THR A CA 1
ATOM 775 C C . THR A 1 97 ? 8.672 -6.799 -19.371 1.00 96.50 97 THR A C 1
ATOM 777 O O . THR A 1 97 ? 8.875 -7.047 -20.560 1.00 96.50 97 THR A O 1
ATOM 780 N N . ILE A 1 98 ? 8.460 -5.558 -18.926 1.00 95.81 98 ILE A N 1
ATOM 781 C CA . ILE A 1 98 ? 8.420 -4.374 -19.793 1.00 95.81 98 ILE A CA 1
ATOM 782 C C . ILE A 1 98 ? 9.766 -4.176 -20.500 1.00 95.81 98 ILE A C 1
ATOM 784 O O . ILE A 1 98 ? 9.799 -4.057 -21.728 1.00 95.81 98 ILE A O 1
ATOM 788 N N . CYS A 1 99 ? 10.872 -4.197 -19.753 1.00 94.19 99 CYS A N 1
ATOM 789 C CA . CYS A 1 99 ? 12.229 -4.097 -20.295 1.00 94.19 99 CYS A CA 1
ATOM 790 C C . CYS A 1 99 ? 12.489 -5.173 -21.353 1.00 94.19 99 CYS A C 1
ATOM 792 O O . CYS A 1 99 ? 12.889 -4.861 -22.475 1.00 94.19 99 CYS A O 1
ATOM 794 N N . LYS A 1 100 ? 12.144 -6.432 -21.051 1.00 95.94 100 LYS A N 1
ATOM 795 C CA . LYS A 1 100 ? 12.309 -7.557 -21.979 1.00 95.94 100 LYS A CA 1
ATOM 796 C C . LYS A 1 100 ? 11.509 -7.383 -23.273 1.00 95.94 100 LYS A C 1
ATOM 798 O O . LYS A 1 100 ? 12.043 -7.615 -24.351 1.00 95.94 100 LYS A O 1
ATOM 803 N N . VAL A 1 101 ? 10.242 -6.975 -23.195 1.00 96.25 101 VAL A N 1
ATOM 804 C CA . VAL A 1 101 ? 9.375 -6.808 -24.383 1.00 96.25 101 VAL A CA 1
ATOM 805 C C . VAL A 1 101 ? 9.777 -5.597 -25.226 1.00 96.25 101 VAL A C 1
ATOM 807 O O . VAL A 1 101 ? 9.573 -5.579 -26.441 1.00 96.25 101 VAL A O 1
ATOM 810 N N . THR A 1 102 ? 10.344 -4.571 -24.597 1.00 94.00 102 THR A N 1
ATOM 811 C CA . THR A 1 102 ? 10.776 -3.343 -25.276 1.00 94.00 102 THR A CA 1
ATOM 812 C C . THR A 1 102 ? 12.245 -3.369 -25.697 1.00 94.00 102 THR A C 1
ATOM 814 O O . THR A 1 102 ? 12.676 -2.453 -26.399 1.00 94.00 102 THR A O 1
ATOM 817 N N . ASN A 1 103 ? 12.998 -4.414 -25.335 1.00 94.19 103 ASN A N 1
ATOM 818 C CA . ASN A 1 103 ? 14.457 -4.488 -25.462 1.00 94.19 103 ASN A CA 1
ATOM 819 C C . ASN A 1 103 ? 15.158 -3.267 -24.836 1.00 94.19 103 ASN A C 1
ATOM 821 O O . ASN A 1 103 ? 16.029 -2.673 -25.470 1.00 94.19 103 ASN A O 1
ATOM 825 N N . ASP A 1 104 ? 14.703 -2.847 -23.651 1.00 89.12 104 ASP A N 1
ATOM 826 C CA . ASP A 1 104 ? 15.203 -1.679 -22.903 1.00 89.12 104 ASP A CA 1
ATOM 827 C C . ASP A 1 104 ? 15.103 -0.335 -23.658 1.00 89.12 104 ASP A C 1
ATOM 829 O O . ASP A 1 104 ? 15.751 0.647 -23.305 1.00 89.12 104 ASP A O 1
ATOM 833 N N . LYS A 1 105 ? 14.266 -0.258 -24.705 1.00 90.06 105 LYS A N 1
ATOM 834 C CA . LYS A 1 105 ? 14.075 0.957 -25.524 1.00 90.06 105 LYS A CA 1
ATOM 835 C C . LYS A 1 105 ? 12.970 1.887 -25.017 1.00 90.06 105 LYS A C 1
ATOM 837 O O . LYS A 1 105 ? 12.583 2.807 -25.735 1.00 90.06 105 LYS A O 1
ATOM 842 N N . ILE A 1 106 ? 12.420 1.629 -23.834 1.00 90.38 106 ILE A N 1
ATOM 843 C CA . ILE A 1 106 ? 11.391 2.467 -23.215 1.00 90.38 106 ILE A CA 1
ATOM 844 C C . ILE A 1 106 ? 11.993 3.253 -22.052 1.00 90.38 106 ILE A C 1
ATOM 846 O O . ILE A 1 106 ? 12.688 2.684 -21.216 1.00 90.38 106 ILE A O 1
ATOM 850 N N . ASP A 1 107 ? 11.726 4.558 -22.000 1.00 92.06 107 ASP A N 1
ATOM 851 C CA . ASP A 1 107 ? 12.050 5.377 -20.829 1.00 92.06 107 ASP A CA 1
ATOM 852 C C . ASP A 1 107 ? 11.010 5.083 -19.741 1.00 92.06 107 ASP A C 1
ATOM 854 O O . ASP A 1 107 ? 9.820 5.345 -19.938 1.00 92.06 107 ASP A O 1
ATOM 858 N N . LEU A 1 108 ? 11.447 4.474 -18.638 1.00 92.44 108 LEU A N 1
ATOM 859 C CA . LEU A 1 108 ? 10.591 3.991 -17.557 1.00 92.44 108 LEU A CA 1
ATOM 860 C C . LEU A 1 108 ? 10.877 4.781 -16.277 1.00 92.44 108 LEU A C 1
ATOM 862 O O . LEU A 1 108 ? 11.996 4.759 -15.767 1.00 92.44 108 LEU A O 1
ATOM 866 N N . ASP A 1 109 ? 9.850 5.437 -15.746 1.00 92.12 109 ASP A N 1
ATOM 867 C CA . ASP A 1 109 ? 9.912 6.234 -14.518 1.00 92.12 109 ASP A CA 1
ATOM 868 C C . ASP A 1 109 ? 9.027 5.578 -13.458 1.00 92.12 109 ASP A C 1
ATOM 870 O O . ASP A 1 109 ? 7.801 5.519 -13.607 1.00 92.12 109 ASP A O 1
ATOM 874 N N . ILE A 1 110 ? 9.654 5.012 -12.425 1.00 95.25 110 ILE A N 1
ATOM 875 C CA . ILE A 1 110 ? 8.963 4.229 -11.401 1.00 95.25 110 ILE A CA 1
ATOM 876 C C . ILE A 1 110 ? 8.895 5.025 -10.106 1.00 95.25 110 ILE A C 1
ATOM 878 O O . ILE A 1 110 ? 9.911 5.436 -9.549 1.00 95.25 110 ILE A O 1
ATOM 882 N N . THR A 1 111 ? 7.690 5.179 -9.568 1.00 95.75 111 THR A N 1
ATOM 883 C CA . THR A 1 111 ? 7.464 5.745 -8.238 1.00 95.75 111 THR A CA 1
ATOM 884 C C . THR A 1 111 ? 6.806 4.712 -7.316 1.00 95.75 111 THR A C 1
ATOM 886 O O . THR A 1 111 ? 5.910 3.979 -7.715 1.00 95.75 111 THR A O 1
ATOM 889 N N . ILE A 1 112 ? 7.225 4.652 -6.056 1.00 95.94 112 ILE A N 1
ATOM 890 C CA . ILE A 1 112 ? 6.593 3.840 -5.013 1.00 95.94 112 ILE A CA 1
ATOM 891 C C . ILE A 1 112 ? 6.099 4.769 -3.910 1.00 95.94 112 ILE A C 1
ATOM 893 O O . ILE A 1 112 ? 6.884 5.527 -3.334 1.00 95.94 112 ILE A O 1
ATOM 897 N N . LEU A 1 113 ? 4.805 4.700 -3.593 1.00 93.25 113 LEU A N 1
ATOM 898 C CA . LEU A 1 113 ? 4.245 5.330 -2.401 1.00 93.25 113 LEU A CA 1
ATOM 899 C C . LEU A 1 113 ? 4.341 4.355 -1.226 1.00 93.25 113 LEU A C 1
ATOM 901 O O . LEU A 1 113 ? 3.561 3.410 -1.133 1.00 93.25 113 LEU A O 1
ATOM 905 N N . GLU A 1 114 ? 5.286 4.609 -0.325 1.00 91.06 114 GLU A N 1
ATOM 906 C CA . GLU A 1 114 ? 5.548 3.789 0.857 1.00 91.06 114 GLU A CA 1
ATOM 907 C C . GLU A 1 114 ? 5.830 4.683 2.069 1.00 91.06 114 GLU A C 1
ATOM 909 O O . GLU A 1 114 ? 6.611 5.639 2.000 1.00 91.06 114 GLU A O 1
ATOM 914 N N . LYS A 1 115 ? 5.207 4.366 3.204 1.00 86.62 115 LYS A N 1
ATOM 915 C CA . LYS A 1 115 ? 5.425 5.083 4.467 1.00 86.62 115 LYS A CA 1
ATOM 916 C C . LYS A 1 115 ? 6.418 4.363 5.368 1.00 86.62 115 LYS A C 1
ATOM 918 O O . LYS A 1 115 ? 7.183 5.035 6.051 1.00 86.62 115 LYS A O 1
ATOM 923 N N . ALA A 1 116 ? 6.435 3.032 5.355 1.00 84.25 116 ALA A N 1
ATOM 924 C CA . ALA A 1 116 ? 7.281 2.249 6.240 1.00 84.25 116 ALA A CA 1
ATOM 925 C C . ALA A 1 116 ? 8.735 2.223 5.738 1.00 84.25 116 ALA A C 1
ATOM 927 O O . ALA A 1 116 ? 9.039 1.615 4.711 1.00 84.25 116 ALA A O 1
ATOM 928 N N . GLU A 1 117 ? 9.661 2.837 6.484 1.00 86.12 117 GLU A N 1
ATOM 929 C CA . GLU A 1 117 ? 11.094 2.871 6.132 1.00 86.12 117 GLU A CA 1
ATOM 930 C C . GLU A 1 117 ? 11.700 1.470 5.974 1.00 86.12 117 GLU A C 1
ATOM 932 O O . GLU A 1 117 ? 12.488 1.225 5.062 1.00 86.12 117 GLU A O 1
ATOM 937 N N . ARG A 1 118 ? 11.263 0.513 6.798 1.00 84.19 118 ARG A N 1
ATOM 938 C CA . ARG A 1 118 ? 11.651 -0.898 6.680 1.00 84.19 118 ARG A CA 1
ATOM 939 C C . ARG A 1 118 ? 11.301 -1.480 5.307 1.00 84.19 118 ARG A C 1
ATOM 941 O O . ARG A 1 118 ? 12.146 -2.120 4.682 1.00 84.19 118 ARG A O 1
ATOM 948 N N . LEU A 1 119 ? 10.078 -1.245 4.822 1.00 87.31 119 LEU A N 1
ATOM 949 C CA . LEU A 1 119 ? 9.647 -1.726 3.507 1.00 87.31 119 LEU A CA 1
ATOM 950 C C . LEU A 1 119 ? 10.415 -1.027 2.385 1.00 87.31 119 LEU A C 1
ATOM 952 O O . LEU A 1 119 ? 10.834 -1.700 1.448 1.00 87.31 119 LEU A O 1
ATOM 956 N N . LYS A 1 120 ? 10.712 0.274 2.511 1.00 91.25 120 LYS A N 1
ATOM 957 C CA . LYS A 1 120 ? 11.577 0.977 1.546 1.00 91.25 120 LYS A CA 1
ATOM 958 C C . LYS A 1 120 ? 12.953 0.326 1.430 1.00 91.25 120 LYS A C 1
ATOM 960 O O . LYS A 1 120 ? 13.453 0.174 0.319 1.00 91.25 120 LYS A O 1
ATOM 965 N N . THR A 1 121 ? 13.564 -0.064 2.549 1.00 90.19 121 THR A N 1
ATOM 966 C CA . THR A 1 121 ? 14.861 -0.763 2.549 1.00 90.19 121 THR A CA 1
ATOM 967 C C . THR A 1 121 ? 14.767 -2.100 1.814 1.00 90.19 121 THR A C 1
ATOM 969 O O . THR A 1 121 ? 15.536 -2.331 0.883 1.00 90.19 121 THR A O 1
ATOM 972 N N . LEU A 1 122 ? 13.766 -2.927 2.136 1.00 89.31 122 LEU A N 1
ATOM 973 C CA . LEU A 1 122 ? 13.544 -4.210 1.454 1.00 89.31 122 LEU A CA 1
ATOM 974 C C . LEU A 1 122 ? 13.275 -4.038 -0.049 1.00 89.31 122 LEU A C 1
ATOM 976 O O . LEU A 1 122 ? 13.812 -4.780 -0.868 1.00 89.31 122 LEU A O 1
ATOM 980 N N . GLN A 1 123 ? 12.472 -3.042 -0.426 1.00 93.38 123 GLN A N 1
ATOM 981 C CA . GLN A 1 123 ? 12.159 -2.733 -1.821 1.00 93.38 123 GLN A CA 1
ATOM 982 C C . GLN A 1 123 ? 13.419 -2.302 -2.588 1.00 93.38 123 GLN A C 1
ATOM 984 O O . GLN A 1 123 ? 13.649 -2.790 -3.693 1.00 93.38 123 GLN A O 1
ATOM 989 N N . LYS A 1 124 ? 14.270 -1.445 -2.003 1.00 93.88 124 LYS A N 1
ATOM 990 C CA . LYS A 1 124 ? 15.556 -1.038 -2.601 1.00 93.88 124 LYS A CA 1
ATOM 991 C C . LYS A 1 124 ? 16.471 -2.237 -2.845 1.00 93.88 124 LYS A C 1
ATOM 993 O O . LYS A 1 124 ? 17.035 -2.368 -3.932 1.00 93.88 124 LYS A O 1
ATOM 998 N N . GLU A 1 125 ? 16.583 -3.127 -1.863 1.00 92.12 125 GLU A N 1
ATOM 999 C CA . GLU A 1 125 ? 17.387 -4.348 -1.966 1.00 92.12 125 GLU A CA 1
ATOM 1000 C C . GLU A 1 125 ? 16.840 -5.338 -3.001 1.00 92.12 125 GLU A C 1
ATOM 1002 O O . GLU A 1 125 ? 17.620 -5.988 -3.702 1.00 92.12 125 GLU A O 1
ATOM 1007 N N . ASN A 1 126 ? 15.514 -5.457 -3.110 1.00 91.25 126 ASN A N 1
ATOM 1008 C CA . ASN A 1 126 ? 14.866 -6.401 -4.017 1.00 91.25 126 ASN A CA 1
ATOM 1009 C C . ASN A 1 126 ? 14.867 -5.918 -5.476 1.00 91.25 126 ASN A C 1
ATOM 1011 O O . ASN A 1 126 ? 15.090 -6.721 -6.389 1.00 91.25 126 ASN A O 1
ATOM 1015 N N . LEU A 1 127 ? 14.617 -4.623 -5.691 1.00 93.12 127 LEU A N 1
ATOM 1016 C CA . LEU A 1 127 ? 14.511 -4.018 -7.020 1.00 93.12 127 LEU A CA 1
ATOM 1017 C C . LEU A 1 127 ? 15.881 -3.728 -7.636 1.00 93.12 127 LEU A C 1
ATOM 1019 O O . LEU A 1 127 ? 16.031 -3.907 -8.842 1.00 93.12 127 LEU A O 1
ATOM 1023 N N . LYS A 1 128 ? 16.867 -3.291 -6.831 1.00 88.88 128 LYS A N 1
ATOM 1024 C CA . LYS A 1 128 ? 18.217 -2.888 -7.285 1.00 88.88 128 LYS A CA 1
ATOM 1025 C C . LYS A 1 128 ? 18.190 -2.015 -8.548 1.00 88.88 128 LYS A C 1
ATOM 1027 O O . LYS A 1 128 ? 18.971 -2.223 -9.472 1.00 88.88 128 LYS A O 1
ATOM 1032 N N . ASN A 1 129 ? 17.255 -1.070 -8.597 1.00 84.38 129 ASN A N 1
ATOM 1033 C CA . ASN A 1 129 ? 17.012 -0.220 -9.755 1.00 84.38 129 ASN A CA 1
ATOM 1034 C C . ASN A 1 129 ? 17.063 1.251 -9.328 1.00 84.38 129 ASN A C 1
ATOM 1036 O O . ASN A 1 129 ? 16.291 1.679 -8.471 1.00 84.38 129 ASN A O 1
ATOM 1040 N N . GLU A 1 130 ? 17.987 2.004 -9.922 1.00 78.62 130 GLU A N 1
ATOM 1041 C CA . GLU A 1 130 ? 18.235 3.415 -9.600 1.00 78.62 130 GLU A CA 1
ATOM 1042 C C . GLU A 1 130 ? 17.133 4.354 -10.113 1.00 78.62 130 GLU A C 1
ATOM 1044 O O . GLU A 1 130 ? 16.981 5.459 -9.598 1.00 78.62 130 GLU A O 1
ATOM 1049 N N . ASN A 1 131 ? 16.313 3.900 -11.066 1.00 85.31 131 ASN A N 1
ATOM 1050 C CA . ASN A 1 131 ? 15.204 4.673 -11.634 1.00 85.31 131 ASN A CA 1
ATOM 1051 C C . ASN A 1 131 ? 13.915 4.578 -10.799 1.00 85.31 131 ASN A C 1
ATOM 1053 O O . ASN A 1 131 ? 12.861 5.046 -11.229 1.00 85.31 131 ASN A O 1
ATOM 1057 N N . VAL A 1 132 ? 13.976 3.948 -9.622 1.00 94.44 132 VAL A N 1
ATOM 1058 C CA . VAL A 1 132 ? 12.849 3.863 -8.693 1.00 94.44 132 VAL A CA 1
ATOM 1059 C C . VAL A 1 132 ? 12.948 4.990 -7.672 1.00 94.44 132 VAL A C 1
ATOM 1061 O O . VAL A 1 132 ? 13.959 5.160 -6.991 1.00 94.44 132 VAL A O 1
ATOM 1064 N N . ARG A 1 133 ? 11.868 5.756 -7.531 1.00 95.06 133 ARG A N 1
ATOM 1065 C CA . ARG A 1 133 ? 11.733 6.841 -6.558 1.00 95.06 133 ARG A CA 1
ATOM 1066 C C . ARG A 1 133 ? 10.716 6.470 -5.488 1.00 95.06 133 ARG A C 1
ATOM 1068 O O . ARG A 1 133 ? 9.617 6.034 -5.800 1.00 95.06 133 ARG A O 1
ATOM 1075 N N . TRP A 1 134 ? 11.033 6.733 -4.226 1.00 96.06 134 TRP A N 1
ATOM 1076 C CA . TRP A 1 134 ? 10.101 6.537 -3.115 1.00 96.06 134 TRP A CA 1
ATOM 1077 C C . TRP A 1 134 ? 9.518 7.865 -2.648 1.00 96.06 134 TRP A C 1
ATOM 1079 O O . TRP A 1 134 ? 10.247 8.836 -2.443 1.00 96.06 134 TRP A O 1
ATOM 1089 N N . ILE A 1 135 ? 8.208 7.886 -2.429 1.00 95.00 135 ILE A N 1
ATOM 1090 C CA . ILE A 1 135 ? 7.470 8.999 -1.831 1.00 95.00 135 ILE A CA 1
ATOM 1091 C C . ILE A 1 135 ? 6.665 8.484 -0.634 1.00 95.00 135 ILE A C 1
ATOM 1093 O O . ILE A 1 135 ? 6.283 7.320 -0.594 1.00 95.00 135 ILE A O 1
ATOM 1097 N N . SER A 1 136 ? 6.405 9.341 0.352 1.00 90.12 136 SER A N 1
ATOM 1098 C CA . SER A 1 136 ? 5.613 9.003 1.550 1.00 90.12 136 SER A CA 1
ATOM 1099 C C . SER A 1 136 ? 4.220 9.639 1.564 1.00 90.12 136 SER A C 1
ATOM 1101 O O . SER A 1 136 ? 3.391 9.314 2.417 1.00 90.12 136 SER A O 1
ATOM 1103 N N . ASP A 1 137 ? 3.953 10.539 0.617 1.00 86.75 137 ASP A N 1
ATOM 1104 C CA . ASP A 1 137 ? 2.704 11.281 0.495 1.00 86.75 137 ASP A CA 1
ATOM 1105 C C . ASP A 1 137 ? 2.327 11.429 -0.983 1.00 86.75 137 ASP A C 1
ATOM 1107 O O . ASP A 1 137 ? 3.189 11.651 -1.837 1.00 86.75 137 ASP A O 1
ATOM 1111 N N . ILE A 1 138 ? 1.029 11.338 -1.275 1.00 83.00 138 ILE A N 1
ATOM 1112 C CA . ILE A 1 138 ? 0.461 11.501 -2.620 1.00 83.00 138 ILE A CA 1
ATOM 1113 C C . ILE A 1 138 ? 0.800 12.856 -3.257 1.00 83.00 138 ILE A C 1
ATOM 1115 O O . ILE A 1 138 ? 0.836 12.966 -4.477 1.00 83.00 138 ILE A O 1
ATOM 1119 N N . LYS A 1 139 ? 1.114 13.884 -2.460 1.00 84.56 139 LYS A N 1
ATOM 1120 C CA . LYS A 1 139 ? 1.602 15.182 -2.954 1.00 84.56 139 LYS A CA 1
ATOM 1121 C C . LYS A 1 139 ? 2.934 15.079 -3.703 1.00 84.56 139 LYS A C 1
ATOM 1123 O O . LYS A 1 139 ? 3.282 16.000 -4.431 1.00 84.56 139 LYS A O 1
ATOM 1128 N N . GLY A 1 140 ? 3.682 13.992 -3.511 1.00 84.44 140 GLY A N 1
ATOM 1129 C CA . GLY A 1 140 ? 4.922 13.710 -4.234 1.00 84.44 140 GLY A CA 1
ATOM 1130 C C . GLY A 1 140 ? 4.723 13.035 -5.596 1.00 84.44 140 GLY A C 1
ATOM 1131 O O . GLY A 1 140 ? 5.716 12.761 -6.280 1.00 84.44 140 GLY A O 1
ATOM 1132 N N . LEU A 1 141 ? 3.482 12.724 -5.985 1.00 83.88 141 LEU A N 1
ATOM 1133 C CA . LEU A 1 141 ? 3.183 12.121 -7.281 1.00 83.88 141 LEU A CA 1
ATOM 1134 C C . LEU A 1 141 ? 3.490 13.086 -8.427 1.00 83.88 141 LEU A C 1
ATOM 1136 O O . LEU A 1 141 ? 3.339 14.299 -8.300 1.00 83.88 141 LEU A O 1
ATOM 1140 N N . SER A 1 142 ? 3.931 12.524 -9.553 1.00 79.75 142 SER A N 1
ATOM 1141 C CA . SER A 1 142 ? 4.120 13.300 -10.778 1.00 79.75 142 SER A CA 1
ATOM 1142 C C . SER A 1 142 ? 2.774 13.810 -11.298 1.00 79.75 142 SER A C 1
ATOM 1144 O O . SER A 1 142 ? 1.747 13.168 -11.083 1.00 79.75 142 SER A O 1
ATOM 1146 N N . LEU A 1 143 ? 2.780 14.944 -11.998 1.00 80.19 143 LEU A N 1
ATOM 1147 C CA . LEU A 1 143 ? 1.621 15.418 -12.764 1.00 80.19 143 LEU A CA 1
ATOM 1148 C C . LEU A 1 143 ? 1.614 14.876 -14.204 1.00 80.19 143 LEU A C 1
ATOM 1150 O O . LEU A 1 143 ? 0.652 15.097 -14.935 1.00 80.19 143 LEU A O 1
ATOM 1154 N N . GLU A 1 144 ? 2.673 14.170 -14.612 1.00 81.19 144 GLU A N 1
ATOM 1155 C CA . GLU A 1 144 ? 2.724 13.484 -15.903 1.00 81.19 144 GLU A CA 1
ATOM 1156 C C . GLU A 1 144 ? 1.680 12.355 -15.972 1.00 81.19 144 GLU A C 1
ATOM 1158 O O . GLU A 1 144 ? 1.370 11.735 -14.943 1.00 81.19 144 GLU A O 1
ATOM 1163 N N . PRO A 1 145 ? 1.167 12.030 -17.177 1.00 83.00 145 PRO A N 1
ATOM 1164 C CA . PRO A 1 145 ? 0.342 10.846 -17.381 1.00 83.00 145 PRO A CA 1
ATOM 1165 C C . PRO A 1 145 ? 1.062 9.599 -16.864 1.00 83.00 145 PRO A C 1
ATOM 1167 O O . PRO A 1 145 ? 2.177 9.294 -17.288 1.00 83.00 145 PRO A O 1
ATOM 1170 N N . GLN A 1 146 ? 0.427 8.878 -15.943 1.00 84.56 146 GLN A N 1
ATOM 1171 C CA . GLN A 1 146 ? 1.031 7.731 -15.276 1.00 84.56 146 GLN A CA 1
ATOM 1172 C C . GLN A 1 146 ? 0.013 6.620 -15.057 1.00 84.56 146 GLN A C 1
ATOM 1174 O O . GLN A 1 146 ? -1.188 6.863 -14.947 1.00 84.56 146 GLN A O 1
ATOM 1179 N N . ILE A 1 147 ? 0.518 5.401 -14.953 1.00 87.81 147 ILE A N 1
ATOM 1180 C CA . ILE A 1 147 ? -0.260 4.228 -14.577 1.00 87.81 147 ILE A CA 1
ATOM 1181 C C . ILE A 1 147 ? -0.058 4.011 -13.083 1.00 87.81 147 ILE A C 1
ATOM 1183 O O . ILE A 1 147 ? 1.075 3.868 -12.635 1.00 87.81 147 ILE A O 1
ATOM 1187 N N . ILE A 1 148 ? -1.140 3.990 -12.308 1.00 88.31 148 ILE A N 1
ATOM 1188 C CA . ILE A 1 148 ? -1.067 3.741 -10.865 1.00 88.31 148 ILE A CA 1
ATOM 1189 C C . ILE A 1 148 ? -1.597 2.345 -10.569 1.00 88.31 148 ILE A C 1
ATOM 1191 O O . ILE A 1 148 ? -2.718 2.006 -10.938 1.00 88.31 148 ILE A O 1
ATOM 1195 N N . ILE A 1 149 ? -0.783 1.552 -9.886 1.00 86.94 149 ILE A N 1
ATOM 1196 C CA . ILE A 1 149 ? -1.082 0.190 -9.457 1.00 86.94 149 ILE A CA 1
ATOM 1197 C C . ILE A 1 149 ? -1.276 0.208 -7.941 1.00 86.94 149 ILE A C 1
ATOM 1199 O O . ILE A 1 149 ? -0.515 0.841 -7.213 1.00 86.94 149 ILE A O 1
ATOM 1203 N N . ALA A 1 150 ? -2.314 -0.470 -7.461 1.00 86.50 150 ALA A N 1
ATOM 1204 C CA . ALA A 1 150 ? -2.667 -0.519 -6.046 1.00 86.50 150 ALA A CA 1
ATOM 1205 C C . ALA A 1 150 ? -3.190 -1.918 -5.696 1.00 86.50 150 ALA A C 1
ATOM 1207 O O . ALA A 1 150 ? -4.392 -2.118 -5.511 1.00 86.50 150 ALA A O 1
ATOM 1208 N N . ASN A 1 151 ? -2.290 -2.901 -5.671 1.00 83.69 151 ASN A N 1
ATOM 1209 C CA . ASN A 1 151 ? -2.635 -4.274 -5.316 1.00 83.69 151 ASN A CA 1
ATOM 1210 C C . ASN A 1 151 ? -2.733 -4.410 -3.792 1.00 83.69 151 ASN A C 1
ATOM 1212 O O . ASN A 1 151 ? -1.756 -4.119 -3.114 1.00 83.69 151 ASN A O 1
ATOM 1216 N N . GLU A 1 152 ? -3.883 -4.855 -3.271 1.00 80.94 152 GLU A N 1
ATOM 1217 C CA . GLU A 1 152 ? -4.094 -5.074 -1.820 1.00 80.94 152 GLU A CA 1
ATOM 1218 C C . GLU A 1 152 ? -3.686 -3.853 -0.963 1.00 80.94 152 GLU A C 1
ATOM 1220 O O . GLU A 1 152 ? -3.136 -3.953 0.129 1.00 80.94 152 GLU A O 1
ATOM 1225 N N . PHE A 1 153 ? -3.905 -2.653 -1.511 1.00 82.19 153 PHE A N 1
ATOM 1226 C CA . PHE A 1 153 ? -3.599 -1.398 -0.827 1.00 82.19 153 PHE A CA 1
ATOM 1227 C C . PHE A 1 153 ? -4.829 -0.840 -0.104 1.00 82.19 153 PHE A C 1
ATOM 1229 O O . PHE A 1 153 ? -4.769 -0.387 1.040 1.00 82.19 153 PHE A O 1
ATOM 1236 N N . PHE A 1 154 ? -5.975 -0.832 -0.792 1.00 77.50 154 PHE A N 1
ATOM 1237 C CA . PHE A 1 154 ? -7.193 -0.188 -0.296 1.00 77.50 154 PHE A CA 1
ATOM 1238 C C . PHE A 1 154 ? -7.894 -0.988 0.804 1.00 77.50 154 PHE A C 1
ATOM 1240 O O . PHE A 1 154 ? -8.580 -0.398 1.644 1.00 77.50 154 PHE A O 1
ATOM 1247 N N . ASP A 1 155 ? -7.725 -2.306 0.837 1.00 72.31 155 ASP A N 1
ATOM 1248 C CA . ASP A 1 155 ? -8.230 -3.168 1.908 1.00 72.31 155 ASP A CA 1
ATOM 1249 C C . ASP A 1 155 ? -7.580 -2.825 3.260 1.00 72.31 155 ASP A C 1
ATOM 1251 O O . ASP A 1 155 ? -8.300 -2.686 4.254 1.00 72.31 155 ASP A O 1
ATOM 1255 N N . ALA A 1 156 ? -6.279 -2.533 3.272 1.00 76.25 156 ALA A N 1
ATOM 1256 C CA . ALA A 1 156 ? -5.490 -2.176 4.445 1.00 76.25 156 ALA A CA 1
ATOM 1257 C C . ALA A 1 156 ? -5.758 -0.754 4.974 1.00 76.25 156 ALA A C 1
ATOM 1259 O O . ALA A 1 156 ? -5.364 -0.421 6.096 1.00 76.25 156 ALA A O 1
ATOM 1260 N N . LEU A 1 157 ? -6.439 0.108 4.210 1.00 81.31 157 LEU A N 1
ATOM 1261 C CA . LEU A 1 157 ? -6.733 1.468 4.665 1.00 81.31 157 LEU A CA 1
ATOM 1262 C C . LEU A 1 157 ? -7.712 1.474 5.861 1.00 81.31 157 LEU A C 1
ATOM 1264 O O . LEU A 1 157 ? -8.735 0.781 5.823 1.00 81.31 157 LEU A O 1
ATOM 1268 N N . PRO A 1 158 ? -7.470 2.295 6.902 1.00 81.69 158 PRO A N 1
ATOM 1269 C CA . PRO A 1 158 ? -8.391 2.438 8.026 1.00 81.69 158 PRO A CA 1
ATOM 1270 C C . PRO A 1 158 ? -9.813 2.829 7.604 1.00 81.69 158 PRO A C 1
ATOM 1272 O O . PRO A 1 158 ? -10.014 3.719 6.776 1.00 81.69 158 PRO A O 1
ATOM 1275 N N . THR A 1 159 ? -10.817 2.189 8.208 1.00 80.75 159 THR A N 1
ATOM 1276 C CA . THR A 1 159 ? -12.230 2.333 7.812 1.00 80.75 159 THR A CA 1
ATOM 1277 C C . THR A 1 159 ? -13.098 2.666 9.021 1.00 80.75 159 THR A C 1
ATOM 1279 O O . THR A 1 159 ? -12.939 2.070 10.085 1.00 80.75 159 THR A O 1
ATOM 1282 N N . ASN A 1 160 ? -14.022 3.610 8.867 1.00 82.94 160 ASN A N 1
ATOM 1283 C CA . ASN A 1 160 ? -15.137 3.802 9.787 1.00 82.94 160 ASN A CA 1
ATOM 1284 C C . ASN A 1 160 ? -16.277 2.863 9.393 1.00 82.94 160 ASN A C 1
ATOM 1286 O O . ASN A 1 160 ? -16.538 2.667 8.207 1.00 82.94 160 ASN A O 1
ATOM 1290 N N . GLN A 1 161 ? -16.960 2.299 10.385 1.00 81.06 161 GLN A N 1
ATOM 1291 C CA . GLN A 1 161 ? -18.140 1.471 10.162 1.00 81.06 161 GLN A CA 1
ATOM 1292 C C . GLN A 1 161 ? -19.378 2.206 10.674 1.00 81.06 161 GLN A C 1
ATOM 1294 O O . GLN A 1 161 ? -19.366 2.719 11.793 1.00 81.06 161 GLN A O 1
ATOM 1299 N N . TYR A 1 162 ? -20.448 2.206 9.884 1.00 81.94 162 TYR A N 1
ATOM 1300 C CA . TYR A 1 162 ? -21.724 2.824 10.228 1.00 81.94 162 TYR A CA 1
ATOM 1301 C C . TYR A 1 162 ? -22.868 1.820 10.114 1.00 81.94 162 TYR A C 1
ATOM 1303 O O . TYR A 1 162 ? -22.861 0.927 9.266 1.00 81.94 162 TYR A O 1
ATOM 1311 N N . VAL A 1 163 ? -23.866 1.968 10.981 1.00 78.12 163 VAL A N 1
ATOM 1312 C CA . VAL A 1 163 ? -25.064 1.127 11.010 1.00 78.12 163 VAL A CA 1
ATOM 1313 C C . VAL A 1 163 ? -26.298 2.018 10.998 1.00 78.12 163 VAL A C 1
ATOM 1315 O O . VAL A 1 163 ? -26.403 2.963 11.780 1.00 78.12 163 VAL A O 1
ATOM 1318 N N . LYS A 1 164 ? -27.243 1.708 10.107 1.00 79.00 164 LYS A N 1
ATOM 1319 C CA . LYS A 1 164 ? -28.540 2.382 10.031 1.00 79.00 164 LYS A CA 1
ATOM 1320 C C . LYS A 1 164 ? -29.507 1.753 11.032 1.00 79.00 164 LYS A C 1
ATOM 1322 O O . LYS A 1 164 ? -29.755 0.549 10.983 1.00 79.00 164 LYS A O 1
ATOM 1327 N N . SER A 1 165 ? -30.062 2.565 11.922 1.00 78.62 165 SER A N 1
ATOM 1328 C CA . SER A 1 165 ? -31.132 2.199 12.850 1.00 78.62 165 SER A CA 1
ATOM 1329 C C . SER A 1 165 ? -32.427 2.954 12.506 1.00 78.62 165 SER A C 1
ATOM 1331 O O . SER A 1 165 ? -32.485 3.716 11.538 1.00 78.62 165 SER A O 1
ATOM 1333 N N . LYS A 1 166 ? -33.483 2.755 13.308 1.00 78.12 166 LYS A N 1
ATOM 1334 C CA . LYS A 1 166 ? -34.730 3.534 13.208 1.00 78.12 166 LYS A CA 1
ATOM 1335 C C . LYS A 1 166 ? -34.538 5.020 13.544 1.00 78.12 166 LYS A C 1
ATOM 1337 O O . LYS A 1 166 ? -35.320 5.839 13.081 1.00 78.12 166 LYS A O 1
ATOM 1342 N N . GLU A 1 167 ? -33.519 5.353 14.333 1.00 78.94 167 GLU A N 1
ATOM 1343 C CA . GLU A 1 167 ? -33.232 6.712 14.820 1.00 78.94 167 GLU A CA 1
ATOM 1344 C C . GLU A 1 167 ? -32.254 7.473 13.913 1.00 78.94 167 GLU A C 1
ATOM 1346 O O . GLU A 1 167 ? -32.010 8.661 14.113 1.00 78.94 167 GLU A O 1
ATOM 1351 N N . GLY A 1 168 ? -31.709 6.805 12.895 1.00 77.69 168 GLY A N 1
ATOM 1352 C CA . GLY A 1 168 ? -30.729 7.369 11.978 1.00 77.69 168 GLY A CA 1
ATOM 1353 C C . GLY A 1 168 ? -29.484 6.502 11.881 1.00 77.69 168 GLY A C 1
ATOM 1354 O O . GLY A 1 168 ? -29.516 5.296 12.117 1.00 77.69 168 GLY A O 1
ATOM 1355 N N . TRP A 1 169 ? -28.376 7.106 11.476 1.00 80.25 169 TRP A N 1
ATOM 1356 C CA . TRP A 1 169 ? -27.105 6.406 11.367 1.00 80.25 169 TRP A CA 1
ATOM 1357 C C . TRP A 1 169 ? -26.298 6.519 12.657 1.00 80.25 169 TRP A C 1
ATOM 1359 O O . TRP A 1 169 ? -26.275 7.561 13.311 1.00 80.25 169 TRP A O 1
ATOM 1369 N N . HIS A 1 170 ? -25.585 5.448 12.983 1.00 79.69 170 HIS A N 1
ATOM 1370 C CA . HIS A 1 170 ? -24.682 5.387 14.124 1.00 79.69 170 HIS A CA 1
ATOM 1371 C C . HIS A 1 170 ? -23.306 4.926 13.656 1.00 79.69 170 HIS A C 1
ATOM 1373 O O . HIS A 1 170 ? -23.201 3.975 12.881 1.00 79.69 170 HIS A O 1
ATOM 1379 N N . GLU A 1 171 ? -22.253 5.581 14.130 1.00 85.69 171 GLU A N 1
ATOM 1380 C CA . GLU A 1 171 ? -20.879 5.136 13.931 1.00 85.69 171 GLU A CA 1
ATOM 1381 C C . GLU A 1 171 ? -20.525 4.081 14.973 1.00 85.69 171 GLU A C 1
ATOM 1383 O O . GLU A 1 171 ? -20.807 4.222 16.165 1.00 85.69 171 GLU A O 1
ATOM 1388 N N . LYS A 1 172 ? -19.853 3.026 14.531 1.00 84.00 172 LYS A N 1
ATOM 1389 C CA . LYS A 1 172 ? -19.244 2.048 15.417 1.00 84.00 172 LYS A CA 1
ATOM 1390 C C . LYS A 1 172 ? -17.912 2.588 15.940 1.00 84.00 172 LYS A C 1
ATOM 1392 O O . LYS A 1 172 ? -16.950 2.767 15.189 1.00 84.00 172 LYS A O 1
ATOM 1397 N N . LYS A 1 173 ? -17.854 2.804 17.248 1.00 89.62 173 LYS A N 1
ATOM 1398 C CA . LYS A 1 173 ? -16.680 3.248 17.999 1.00 89.62 173 LYS A CA 1
ATOM 1399 C C . LYS A 1 173 ? -16.062 2.095 18.784 1.00 89.62 173 LYS A C 1
ATOM 1401 O O . LYS A 1 173 ? -16.733 1.134 19.158 1.00 89.62 173 LYS A O 1
ATOM 1406 N N . VAL A 1 174 ? -14.777 2.212 19.076 1.00 89.38 174 VAL A N 1
ATOM 1407 C CA . VAL A 1 174 ? -14.035 1.334 19.977 1.00 89.38 174 VAL A CA 1
ATOM 1408 C C . VAL A 1 174 ? -13.959 1.999 21.350 1.00 89.38 174 VAL A C 1
ATOM 1410 O O . VAL A 1 174 ? -13.547 3.152 21.470 1.00 89.38 174 VAL A O 1
ATOM 1413 N N . THR A 1 175 ? -14.371 1.275 22.388 1.00 91.19 175 THR A N 1
ATOM 1414 C CA . THR A 1 175 ? -14.346 1.721 23.787 1.00 91.19 175 THR A CA 1
ATOM 1415 C C . THR A 1 175 ? -13.821 0.607 24.695 1.00 91.19 175 THR A C 1
ATOM 1417 O O . THR A 1 175 ? -13.481 -0.482 24.230 1.00 91.19 175 THR A O 1
ATOM 1420 N N . THR A 1 176 ? -13.732 0.864 25.996 1.00 86.50 176 THR A N 1
ATOM 1421 C CA . THR A 1 176 ? -13.352 -0.135 26.995 1.00 86.50 176 THR A CA 1
ATOM 1422 C C . THR A 1 176 ? -14.513 -0.417 27.945 1.00 86.50 176 THR A C 1
ATOM 1424 O O . THR A 1 176 ? -15.225 0.492 28.368 1.00 86.50 176 THR A O 1
ATOM 1427 N N . LYS A 1 177 ? -14.717 -1.692 28.281 1.00 82.88 177 LYS A N 1
ATOM 1428 C CA . LYS A 1 177 ? -15.648 -2.140 29.325 1.00 82.88 177 LYS A CA 1
ATOM 1429 C C . LYS A 1 177 ? -14.985 -3.254 30.123 1.00 82.88 177 LYS A C 1
ATOM 1431 O O . LYS A 1 177 ? -14.413 -4.167 29.532 1.00 82.88 177 LYS A O 1
ATOM 1436 N N . ASP A 1 178 ? -15.003 -3.143 31.449 1.00 80.94 178 ASP A N 1
ATOM 1437 C CA . ASP A 1 178 ? -14.362 -4.097 32.370 1.00 80.94 178 ASP A CA 1
ATOM 1438 C C . ASP A 1 178 ? -12.885 -4.375 32.018 1.00 80.94 178 ASP A C 1
ATOM 1440 O O . ASP A 1 178 ? -12.396 -5.502 32.072 1.00 80.94 178 ASP A O 1
ATOM 1444 N N . GLY A 1 179 ? -12.170 -3.332 31.577 1.00 71.00 179 GLY A N 1
ATOM 1445 C CA . GLY A 1 179 ? -10.766 -3.423 31.172 1.00 71.00 179 GLY A CA 1
ATOM 1446 C C . GLY A 1 179 ? -10.513 -4.107 29.823 1.00 71.00 179 GLY A C 1
ATOM 1447 O O . GLY A 1 179 ? -9.349 -4.238 29.446 1.00 71.00 179 GLY A O 1
ATOM 1448 N N . LYS A 1 180 ? -11.551 -4.506 29.075 1.00 75.69 180 LYS A N 1
ATOM 1449 C CA . LYS A 1 180 ? -11.449 -5.106 27.734 1.00 75.69 180 LYS A CA 1
ATOM 1450 C C . LYS A 1 180 ? -11.883 -4.127 26.649 1.00 75.69 180 LYS A C 1
ATOM 1452 O O . LYS A 1 180 ? -12.820 -3.354 26.842 1.00 75.69 180 LYS A O 1
ATOM 1457 N N . THR A 1 181 ? -11.220 -4.186 25.499 1.00 76.25 181 THR A N 1
ATOM 1458 C CA . THR A 1 181 ? -11.604 -3.420 24.309 1.00 76.25 181 THR A CA 1
ATOM 1459 C C . THR A 1 181 ? -12.870 -4.022 23.699 1.00 76.25 181 THR A C 1
ATOM 1461 O O . THR A 1 181 ? -12.903 -5.209 23.383 1.00 76.25 181 THR A O 1
ATOM 1464 N N . ILE A 1 182 ? -13.912 -3.209 23.542 1.00 80.06 182 ILE A N 1
ATOM 1465 C CA . ILE A 1 182 ? -15.195 -3.588 22.940 1.00 80.06 182 ILE A CA 1
ATOM 1466 C C . ILE A 1 182 ? -15.605 -2.564 21.879 1.00 80.06 182 ILE A C 1
ATOM 1468 O O . ILE A 1 182 ? -15.080 -1.452 21.826 1.00 80.06 182 ILE A O 1
ATOM 1472 N N . THR A 1 183 ? -16.588 -2.911 21.053 1.00 77.62 183 THR A N 1
ATOM 1473 C CA . THR A 1 183 ? -17.197 -1.970 20.107 1.00 77.62 183 THR A CA 1
ATOM 1474 C C . THR A 1 183 ? -18.548 -1.494 20.623 1.00 77.62 183 THR A C 1
ATOM 1476 O O . THR A 1 183 ? -19.364 -2.322 21.026 1.00 77.62 183 THR A O 1
ATOM 1479 N N . ASN A 1 184 ? -18.791 -0.187 20.575 1.00 79.88 184 ASN A N 1
ATOM 1480 C CA . ASN A 1 184 ? -20.074 0.440 20.887 1.00 79.88 184 ASN A CA 1
ATOM 1481 C C . ASN A 1 184 ? -20.561 1.287 19.698 1.00 79.88 184 ASN A C 1
ATOM 1483 O O . ASN A 1 184 ? -19.785 1.562 18.786 1.00 79.88 184 ASN A O 1
ATOM 1487 N N . TYR A 1 185 ? -21.828 1.696 19.697 1.00 76.75 185 TYR A N 1
ATOM 1488 C CA . TYR A 1 185 ? -22.409 2.538 18.649 1.00 76.75 185 TYR A CA 1
ATOM 1489 C C . TYR A 1 185 ? -22.745 3.924 19.202 1.00 76.75 185 TYR A C 1
ATOM 1491 O O . TYR A 1 185 ? -23.388 4.033 20.244 1.00 76.75 185 TYR A O 1
ATOM 1499 N N . GLU A 1 186 ? -22.330 4.973 18.495 1.00 74.25 186 GLU A N 1
ATOM 1500 C CA . GLU A 1 186 ? -22.668 6.365 18.806 1.00 74.25 186 GLU A CA 1
ATOM 1501 C C . GLU A 1 186 ? -23.447 6.984 17.647 1.00 74.25 186 GLU A C 1
ATOM 1503 O O . GLU A 1 186 ? -23.076 6.836 16.483 1.00 74.25 186 GLU A O 1
ATOM 1508 N N . THR A 1 187 ? -24.551 7.667 17.952 1.00 72.06 187 THR A N 1
ATOM 1509 C CA . THR A 1 187 ? -25.367 8.359 16.947 1.00 72.06 187 THR A CA 1
ATOM 1510 C C . THR A 1 187 ? -24.556 9.445 16.257 1.00 72.06 187 THR A C 1
ATOM 1512 O O . THR A 1 187 ? -23.936 10.273 16.922 1.00 72.06 187 THR A O 1
ATOM 1515 N N . VAL A 1 188 ? -24.595 9.471 14.926 1.00 66.94 188 VAL A N 1
ATOM 1516 C CA . VAL A 1 188 ? -23.941 10.513 14.129 1.00 66.94 188 VAL A CA 1
ATOM 1517 C C . VAL A 1 188 ? -24.969 11.395 13.442 1.00 66.94 188 VAL A C 1
ATOM 1519 O O . VAL A 1 188 ? -26.028 10.938 13.010 1.00 66.94 188 VAL A O 1
ATOM 1522 N N . SER A 1 189 ? -24.654 12.686 13.325 1.00 59.94 189 SER A N 1
ATOM 1523 C CA . SER A 1 189 ? -25.475 13.596 12.537 1.00 59.94 189 SER A CA 1
ATOM 1524 C C . SER A 1 189 ? -25.376 13.225 11.053 1.00 59.94 189 SER A C 1
ATOM 1526 O O . SER A 1 189 ? -24.296 12.996 10.507 1.00 59.94 189 SER A O 1
ATOM 1528 N N . THR A 1 190 ? -26.523 13.176 10.378 1.00 54.19 190 THR A N 1
ATOM 1529 C CA . THR A 1 190 ? -26.647 12.799 8.959 1.00 54.19 190 THR A CA 1
ATOM 1530 C C . THR A 1 190 ? -25.801 13.661 8.018 1.00 54.19 190 THR A C 1
ATOM 1532 O O . THR A 1 190 ? -25.395 13.178 6.965 1.00 54.19 190 THR A O 1
ATOM 1535 N N . GLY A 1 191 ? -25.472 14.900 8.402 1.00 55.59 191 GLY A N 1
ATOM 1536 C CA . GLY A 1 191 ? -24.622 15.799 7.616 1.00 55.59 191 GLY A CA 1
ATOM 1537 C C . GLY A 1 191 ? -23.197 15.281 7.383 1.00 55.59 191 GLY A C 1
ATOM 1538 O O . GLY A 1 191 ? -22.678 15.458 6.286 1.00 55.59 191 GLY A O 1
ATOM 1539 N N . VAL A 1 192 ? -22.597 14.588 8.360 1.00 54.44 192 VAL A N 1
ATOM 1540 C CA . VAL A 1 192 ? -21.228 14.036 8.253 1.00 54.44 192 VAL A CA 1
ATOM 1541 C C . VAL A 1 192 ? -21.170 12.903 7.224 1.00 54.44 192 VAL A C 1
ATOM 1543 O O . VAL A 1 192 ? -20.255 12.838 6.403 1.00 54.44 192 VAL A O 1
ATOM 1546 N N . LEU A 1 193 ? -22.202 12.058 7.205 1.00 54.31 193 LEU A N 1
ATOM 1547 C CA . LEU A 1 193 ? -22.301 10.926 6.286 1.00 54.31 193 LEU A CA 1
ATOM 1548 C C . LEU A 1 193 ? -22.536 11.349 4.845 1.00 54.31 193 LEU A C 1
ATOM 1550 O O . LEU A 1 193 ? -21.994 10.726 3.945 1.00 54.31 193 LEU A O 1
ATOM 1554 N N . VAL A 1 194 ? -23.314 12.406 4.608 1.00 49.81 194 VAL A N 1
ATOM 1555 C CA . VAL A 1 194 ? -23.553 12.901 3.246 1.00 49.81 194 VAL A CA 1
ATOM 1556 C C . VAL A 1 194 ? -22.260 13.457 2.643 1.00 49.81 194 VAL A C 1
ATOM 1558 O O . VAL A 1 194 ? -21.957 13.155 1.493 1.00 49.81 194 VAL A O 1
ATOM 1561 N N . THR A 1 195 ? -21.447 14.189 3.412 1.00 51.62 195 THR A N 1
ATOM 1562 C CA . THR A 1 195 ? -20.133 14.663 2.942 1.00 51.62 195 THR A CA 1
ATOM 1563 C C . THR A 1 195 ? -19.149 13.533 2.653 1.00 51.62 195 THR A C 1
ATOM 1565 O O . THR A 1 195 ? -18.417 13.609 1.670 1.00 51.62 195 THR A O 1
ATOM 1568 N N . GLU A 1 196 ? -19.137 12.474 3.463 1.00 49.38 196 GLU A N 1
ATOM 1569 C CA . GLU A 1 196 ? -18.243 11.331 3.250 1.00 49.38 196 GLU A CA 1
ATOM 1570 C C . GLU A 1 196 ? -18.755 10.360 2.166 1.00 49.38 196 GLU A C 1
ATOM 1572 O O . GLU A 1 196 ? -17.957 9.779 1.434 1.00 49.38 196 GLU A O 1
ATOM 1577 N N . ALA A 1 197 ? -20.074 10.220 1.997 1.00 48.75 197 ALA A N 1
ATOM 1578 C CA . ALA A 1 197 ? -20.695 9.370 0.979 1.00 48.75 197 ALA A CA 1
ATOM 1579 C C . ALA A 1 197 ? -20.718 10.009 -0.419 1.00 48.75 197 ALA A C 1
ATOM 1581 O O . ALA A 1 197 ? -20.595 9.294 -1.411 1.00 48.75 197 ALA A O 1
ATOM 1582 N N . LEU A 1 198 ? -20.817 11.340 -0.534 1.00 41.84 198 LEU A N 1
ATOM 1583 C CA . LEU A 1 198 ? -20.699 12.038 -1.827 1.00 41.84 198 LEU A CA 1
ATOM 1584 C C . LEU A 1 198 ? -19.324 11.826 -2.481 1.00 41.84 198 LEU A C 1
ATOM 1586 O O . LEU A 1 198 ? -19.219 11.836 -3.702 1.00 41.84 198 LEU A O 1
ATOM 1590 N N . VAL A 1 199 ? -18.289 11.557 -1.682 1.00 43.56 199 VAL A N 1
ATOM 1591 C CA . VAL A 1 199 ? -16.964 11.132 -2.163 1.00 43.56 199 VAL A CA 1
ATOM 1592 C C . VAL A 1 199 ? -17.005 9.713 -2.753 1.00 43.56 199 VAL A C 1
ATOM 1594 O O . VAL A 1 199 ? -16.230 9.388 -3.648 1.00 43.56 199 VAL A O 1
ATOM 1597 N N . PHE A 1 200 ? -17.919 8.870 -2.272 1.00 40.41 200 PHE A N 1
ATOM 1598 C CA . PHE A 1 200 ? -18.045 7.456 -2.625 1.00 40.41 200 PHE A CA 1
ATOM 1599 C C . PHE A 1 200 ? -18.839 7.228 -3.927 1.00 40.41 200 PHE A C 1
ATOM 1601 O O . PHE A 1 200 ? -18.583 6.271 -4.649 1.00 40.41 200 PHE A O 1
ATOM 1608 N N . ILE A 1 201 ? -19.774 8.123 -4.267 1.00 43.53 201 ILE A N 1
ATOM 1609 C CA . ILE A 1 201 ? -20.716 7.961 -5.399 1.00 43.53 201 ILE A CA 1
ATOM 1610 C C . ILE A 1 201 ? -20.055 8.203 -6.780 1.00 43.53 201 ILE A C 1
ATOM 1612 O O . ILE A 1 201 ? -20.674 7.985 -7.819 1.00 43.53 201 ILE A O 1
ATOM 1616 N N . GLY A 1 202 ? -18.776 8.587 -6.826 1.00 39.66 202 GLY A N 1
ATOM 1617 C CA . GLY A 1 202 ? -18.066 8.891 -8.074 1.00 39.66 202 GLY A CA 1
ATOM 1618 C C . GLY A 1 202 ? -17.797 7.709 -9.017 1.00 39.66 202 GLY A C 1
ATOM 1619 O O . GLY A 1 202 ? -17.603 7.953 -10.204 1.00 39.66 202 GLY A O 1
ATOM 1620 N N . VAL A 1 203 ? -17.790 6.450 -8.554 1.00 39.91 203 VAL A N 1
ATOM 1621 C CA . VAL A 1 203 ? -17.535 5.275 -9.415 1.00 39.91 203 VAL A CA 1
ATOM 1622 C C . VAL A 1 203 ? -18.295 4.041 -8.887 1.00 39.91 203 VAL A C 1
ATOM 1624 O O . VAL A 1 203 ? -17.856 3.397 -7.947 1.00 39.91 203 VAL A O 1
ATOM 1627 N N . PHE A 1 204 ? -19.424 3.728 -9.535 1.00 37.19 204 PHE A N 1
ATOM 1628 C CA . PHE A 1 204 ? -20.212 2.476 -9.529 1.00 37.19 204 PHE A CA 1
ATOM 1629 C C . PHE A 1 204 ? -20.751 1.857 -8.205 1.00 37.19 204 PHE A C 1
ATOM 1631 O O . PHE A 1 204 ? -20.021 1.469 -7.303 1.00 37.19 204 PHE A O 1
ATOM 1638 N N . ALA A 1 205 ? -22.063 1.564 -8.256 1.00 31.58 205 ALA A N 1
ATOM 1639 C CA . ALA A 1 205 ? -22.849 0.561 -7.510 1.00 31.58 205 ALA A CA 1
ATOM 1640 C C . ALA A 1 205 ? -23.613 0.960 -6.219 1.00 31.58 205 ALA A C 1
ATOM 1642 O O . ALA A 1 205 ? -23.351 1.945 -5.542 1.00 31.58 205 ALA A O 1
ATOM 1643 N N . THR A 1 206 ? -24.661 0.163 -5.979 1.00 34.00 206 THR A N 1
ATOM 1644 C CA . THR A 1 206 ? -25.885 0.326 -5.167 1.00 34.00 206 THR A CA 1
ATOM 1645 C C . THR A 1 206 ? -25.746 0.863 -3.732 1.00 34.00 206 THR A C 1
ATOM 1647 O O . THR A 1 206 ? -24.880 0.454 -2.963 1.00 34.00 206 THR A O 1
ATOM 1650 N N . ILE A 1 207 ? -26.713 1.714 -3.364 1.00 42.19 207 ILE A N 1
ATOM 1651 C CA . ILE A 1 207 ? -26.694 2.718 -2.280 1.00 42.19 207 ILE A CA 1
ATOM 1652 C C . ILE A 1 207 ? -26.655 2.161 -0.840 1.00 42.19 207 ILE A C 1
ATOM 1654 O O . ILE A 1 207 ? -26.147 2.844 0.044 1.00 42.19 207 ILE A O 1
ATOM 1658 N N . ASP A 1 208 ? -27.126 0.941 -0.565 1.00 36.88 208 ASP A N 1
ATOM 1659 C CA . ASP A 1 208 ? -27.350 0.520 0.833 1.00 36.88 208 ASP A CA 1
ATOM 1660 C C . ASP A 1 208 ? -26.179 -0.231 1.497 1.00 36.88 208 ASP A C 1
ATOM 1662 O O . ASP A 1 208 ? -26.025 -0.157 2.715 1.00 36.88 208 ASP A O 1
ATOM 1666 N N . VAL A 1 209 ? -25.316 -0.915 0.734 1.00 40.38 209 VAL A N 1
ATOM 1667 C CA . VAL A 1 209 ? -24.163 -1.654 1.301 1.00 40.38 209 VAL A CA 1
ATOM 1668 C C . VAL A 1 209 ? -22.940 -0.744 1.457 1.00 40.38 209 VAL A C 1
ATOM 1670 O O . VAL A 1 209 ? -22.233 -0.828 2.462 1.00 40.38 209 VAL A O 1
ATOM 1673 N N . LEU A 1 210 ? -22.737 0.186 0.517 1.00 41.91 210 LEU A N 1
ATOM 1674 C CA . LEU A 1 210 ? -21.609 1.125 0.502 1.00 41.91 210 LEU A CA 1
ATOM 1675 C C . LEU A 1 210 ? -21.575 2.070 1.715 1.00 41.91 210 LEU A C 1
ATOM 1677 O O . LEU A 1 210 ? -20.505 2.376 2.229 1.00 41.91 210 LEU A O 1
ATOM 1681 N N . LEU A 1 211 ? -22.736 2.504 2.215 1.00 47.53 211 LEU A N 1
ATOM 1682 C CA . LEU A 1 211 ? -22.813 3.452 3.336 1.00 47.53 211 LEU A CA 1
ATOM 1683 C C . LEU A 1 211 ? -22.347 2.857 4.675 1.00 47.53 211 LEU A C 1
ATOM 1685 O O . LEU A 1 211 ? -22.105 3.596 5.627 1.00 47.53 211 LEU A O 1
ATOM 1689 N N . SER A 1 212 ? -22.218 1.530 4.763 1.00 52.47 212 SER A N 1
ATOM 1690 C CA . SER A 1 212 ? -21.831 0.855 6.004 1.00 52.47 212 SER A CA 1
ATOM 1691 C C . SER A 1 212 ? -20.332 0.922 6.307 1.00 52.47 212 SER A C 1
ATOM 1693 O O . SER A 1 212 ? -19.950 0.769 7.468 1.00 52.47 212 SER A O 1
ATOM 1695 N N . PHE A 1 213 ? -19.484 1.195 5.310 1.00 50.69 213 PHE A N 1
ATOM 1696 C CA . PHE A 1 213 ? -18.033 1.277 5.470 1.00 50.69 213 PHE A CA 1
ATOM 1697 C C . PHE A 1 213 ? -17.470 2.460 4.690 1.00 50.69 213 PHE A C 1
ATOM 1699 O O . PHE A 1 213 ? -17.435 2.450 3.464 1.00 50.69 213 PHE A O 1
ATOM 1706 N N . ILE A 1 214 ? -16.965 3.463 5.406 1.00 62.66 214 ILE A N 1
ATOM 1707 C CA . ILE A 1 214 ? -16.342 4.640 4.798 1.00 62.66 214 ILE A CA 1
ATOM 1708 C C . ILE A 1 214 ? -14.857 4.633 5.152 1.00 62.66 214 ILE A C 1
ATOM 1710 O O .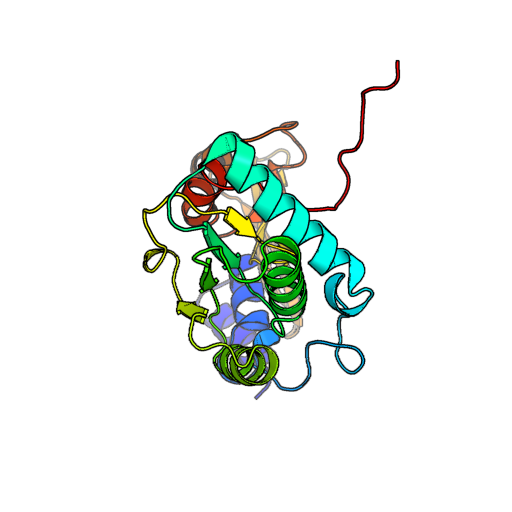 ILE A 1 214 ? -14.473 4.659 6.324 1.00 62.66 214 ILE A O 1
ATOM 1714 N N . LYS A 1 215 ? -13.997 4.577 4.133 1.00 61.59 215 LYS A N 1
ATOM 1715 C CA . LYS A 1 215 ? -12.541 4.651 4.302 1.00 61.59 215 LYS A CA 1
ATOM 1716 C C . LYS A 1 215 ? -12.153 6.058 4.773 1.00 61.59 215 LYS A C 1
ATOM 1718 O O . LYS A 1 215 ? -12.535 7.056 4.160 1.00 61.59 215 LYS A O 1
ATOM 1723 N N . LYS A 1 216 ? -11.385 6.146 5.863 1.00 59.25 216 LYS A N 1
ATOM 1724 C CA . LYS A 1 216 ? -10.894 7.431 6.382 1.00 59.25 216 LYS A CA 1
ATOM 1725 C C . LYS A 1 216 ? -9.994 8.075 5.328 1.00 59.25 216 LYS A C 1
ATOM 1727 O O . LYS A 1 216 ? -9.169 7.395 4.724 1.00 59.25 216 LYS A O 1
ATOM 1732 N N . ASP A 1 217 ? -10.157 9.381 5.116 1.00 59.47 217 ASP A N 1
ATOM 1733 C CA . ASP A 1 217 ? -9.390 10.156 4.133 1.00 59.47 217 ASP A CA 1
ATOM 1734 C C . ASP A 1 217 ? -9.544 9.681 2.668 1.00 59.47 217 ASP A C 1
ATOM 1736 O O . ASP A 1 217 ? -8.762 10.094 1.811 1.00 59.47 217 ASP A O 1
ATOM 1740 N N . PHE A 1 218 ? -10.561 8.868 2.333 1.00 56.88 218 PHE A N 1
ATOM 1741 C CA . PHE A 1 218 ? -10.801 8.415 0.952 1.00 56.88 218 PHE A CA 1
ATOM 1742 C C . PHE A 1 218 ? -10.977 9.560 -0.037 1.00 56.88 218 PHE A C 1
ATOM 1744 O O . PHE A 1 218 ? -10.590 9.416 -1.183 1.00 56.88 218 PHE A O 1
ATOM 1751 N N . SER A 1 219 ? -11.455 10.731 0.389 1.00 52.59 219 SER A N 1
ATOM 1752 C CA . SER A 1 219 ? -11.534 11.924 -0.467 1.00 52.59 219 SER A CA 1
ATOM 1753 C C . SER A 1 219 ? -10.183 12.378 -1.011 1.00 52.59 219 SER A C 1
ATOM 1755 O O . SER A 1 219 ? -10.111 12.846 -2.145 1.00 52.59 219 SER A O 1
ATOM 1757 N N . LYS A 1 220 ? -9.098 12.170 -0.254 1.00 59.91 220 LYS A N 1
ATOM 1758 C CA . LYS A 1 220 ? -7.728 12.402 -0.736 1.00 59.91 220 LYS A CA 1
ATOM 1759 C C . LYS A 1 220 ? -7.339 11.394 -1.819 1.00 59.91 220 LYS A C 1
ATOM 1761 O O . LYS A 1 220 ? -6.604 11.740 -2.736 1.00 59.91 220 LYS A O 1
ATOM 1766 N N . TRP A 1 221 ? -7.859 10.171 -1.729 1.00 58.59 221 TRP A N 1
ATOM 1767 C CA . TRP A 1 221 ? -7.659 9.104 -2.709 1.00 58.59 221 TRP A CA 1
ATOM 1768 C C . TRP A 1 221 ? -8.628 9.202 -3.898 1.00 58.59 221 TRP A C 1
ATOM 1770 O O . TRP A 1 221 ? -8.270 8.805 -4.995 1.00 58.59 221 TRP A O 1
ATOM 1780 N N . ALA A 1 222 ? -9.816 9.786 -3.736 1.00 49.56 222 ALA A N 1
ATOM 1781 C CA . ALA A 1 222 ? -10.841 9.921 -4.772 1.00 49.56 222 ALA A CA 1
ATOM 1782 C C . ALA A 1 222 ? -10.365 10.771 -5.956 1.00 49.56 222 ALA A C 1
ATOM 1784 O O . ALA A 1 222 ? -10.630 10.426 -7.103 1.00 49.56 222 ALA A O 1
ATOM 1785 N N . V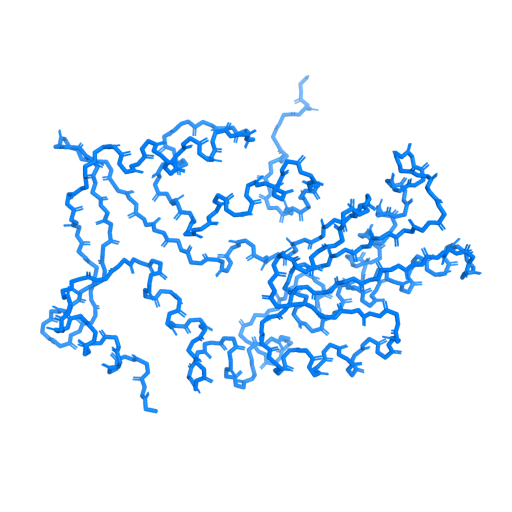AL A 1 223 ? -9.580 11.821 -5.691 1.00 47.25 223 VAL A N 1
ATOM 1786 C CA . VAL A 1 223 ? -8.910 12.613 -6.739 1.00 47.25 223 VAL A CA 1
ATOM 1787 C C . VAL A 1 223 ? -7.937 11.747 -7.550 1.00 47.25 223 VAL A C 1
ATOM 1789 O O . VAL A 1 223 ? -7.832 11.899 -8.766 1.00 47.25 223 VAL A O 1
ATOM 1792 N N . LEU A 1 224 ? -7.273 10.792 -6.891 1.00 49.31 224 LEU A N 1
ATOM 1793 C CA . LEU A 1 224 ? -6.423 9.805 -7.547 1.00 49.31 224 LEU A CA 1
ATOM 1794 C C . LEU A 1 224 ? -7.271 8.831 -8.377 1.00 49.31 224 LEU A C 1
ATOM 1796 O O . LEU A 1 224 ? -6.964 8.596 -9.533 1.00 49.31 224 LEU A O 1
ATOM 1800 N N . LEU A 1 225 ? -8.387 8.335 -7.843 1.00 47.19 225 LEU A N 1
ATOM 1801 C CA . LEU A 1 225 ? -9.247 7.328 -8.483 1.00 47.19 225 LEU A CA 1
ATOM 1802 C C . LEU A 1 225 ? -9.909 7.806 -9.785 1.00 47.19 225 LEU A C 1
ATOM 1804 O O . LEU A 1 225 ? -10.111 7.002 -10.687 1.00 47.19 225 LEU A O 1
ATOM 1808 N N . VAL A 1 226 ? -10.155 9.112 -9.939 1.00 38.28 226 VAL A N 1
ATOM 1809 C CA . VAL A 1 226 ? -10.598 9.711 -11.219 1.00 38.28 226 VAL A CA 1
ATOM 1810 C C . VAL A 1 226 ? -9.504 9.633 -12.305 1.00 38.28 226 VAL A C 1
ATOM 1812 O O . VAL A 1 226 ? -9.795 9.738 -13.493 1.00 38.28 226 VAL A O 1
ATOM 1815 N N . SER A 1 227 ? -8.253 9.389 -11.905 1.00 35.62 227 SER A N 1
ATOM 1816 C CA . SER A 1 227 ? -7.062 9.322 -12.763 1.00 35.62 227 SER A CA 1
ATOM 1817 C C . SER A 1 227 ? -6.439 7.915 -12.835 1.00 35.62 227 SER A C 1
ATOM 1819 O O . SER A 1 227 ? -5.439 7.728 -13.526 1.00 35.62 227 SER A O 1
ATOM 1821 N N . VAL A 1 228 ? -6.989 6.929 -12.113 1.00 40.03 228 VAL A N 1
ATOM 1822 C CA . VAL A 1 228 ? -6.377 5.609 -11.889 1.00 40.03 228 VAL A CA 1
ATOM 1823 C C . VAL A 1 228 ? -7.284 4.491 -12.375 1.00 40.03 228 VAL A C 1
ATOM 1825 O O . VAL A 1 228 ? -8.382 4.300 -11.859 1.00 40.03 228 VAL A O 1
ATOM 1828 N N . LEU A 1 229 ? -6.792 3.694 -13.327 1.00 43.59 229 LEU A N 1
ATOM 1829 C CA . LEU A 1 229 ? -7.393 2.399 -13.633 1.00 43.59 229 LEU A CA 1
ATOM 1830 C C . LEU A 1 229 ? -7.007 1.421 -12.512 1.00 43.59 229 LEU A C 1
ATOM 1832 O O . LEU A 1 229 ? -5.887 0.918 -12.465 1.00 43.59 229 LEU A O 1
ATOM 1836 N N . ILE A 1 230 ? -7.923 1.194 -11.574 1.00 42.62 230 ILE A N 1
ATOM 1837 C CA . ILE A 1 230 ? -7.707 0.284 -10.449 1.00 42.62 230 ILE A CA 1
ATOM 1838 C C . ILE A 1 230 ? -7.832 -1.158 -10.950 1.00 42.62 230 ILE A C 1
ATOM 1840 O O . ILE A 1 230 ? -8.914 -1.598 -11.337 1.00 42.62 230 ILE A O 1
ATOM 1844 N N . LEU A 1 231 ? -6.748 -1.925 -10.880 1.00 37.69 231 LEU A N 1
ATOM 1845 C CA . LEU A 1 231 ? -6.803 -3.385 -10.932 1.00 37.69 231 LEU A CA 1
ATOM 1846 C C . LEU A 1 231 ? -6.968 -3.934 -9.511 1.00 37.69 231 LEU A C 1
ATOM 1848 O O . LEU A 1 231 ? -6.053 -4.518 -8.944 1.00 37.69 231 LEU A O 1
ATOM 1852 N N . THR A 1 232 ? -8.143 -3.743 -8.912 1.00 34.59 232 THR A N 1
ATOM 1853 C CA . THR A 1 232 ? -8.561 -4.556 -7.764 1.00 34.59 232 THR A CA 1
ATOM 1854 C C . THR A 1 232 ? -9.192 -5.817 -8.331 1.00 34.59 232 THR A C 1
ATOM 1856 O O . THR A 1 232 ? -10.380 -5.831 -8.661 1.00 34.59 232 THR A O 1
ATOM 1859 N N . PHE A 1 233 ? -8.402 -6.879 -8.494 1.00 28.73 233 PHE A N 1
ATOM 1860 C CA . PHE A 1 233 ? -8.970 -8.199 -8.748 1.00 28.73 233 PHE A CA 1
ATOM 1861 C C . PHE A 1 233 ? -9.565 -8.739 -7.447 1.00 28.73 233 PHE A C 1
ATOM 1863 O O . PHE A 1 233 ? -8.886 -9.303 -6.600 1.00 28.73 233 PHE A O 1
ATOM 1870 N N . GLY A 1 234 ? -10.872 -8.532 -7.323 1.00 24.67 234 GLY A N 1
ATOM 1871 C CA . GLY A 1 234 ? -11.743 -9.096 -6.302 1.00 24.67 234 GLY A CA 1
ATOM 1872 C C . GLY A 1 234 ? -13.196 -8.972 -6.755 1.00 24.67 234 GLY A C 1
ATOM 1873 O O . GLY A 1 234 ? -13.941 -8.177 -6.207 1.00 24.67 234 GLY A O 1
ATOM 1874 N N . CYS A 1 235 ? -13.568 -9.717 -7.804 1.00 23.42 235 CYS A N 1
ATOM 1875 C CA . CYS A 1 235 ? -14.941 -9.951 -8.284 1.00 23.42 235 CYS A CA 1
ATOM 1876 C C . CYS A 1 235 ? -15.877 -8.733 -8.471 1.00 23.42 235 CYS A C 1
ATOM 1878 O O . CYS A 1 235 ? -16.703 -8.450 -7.612 1.00 23.42 235 CYS A O 1
ATOM 1880 N N . VAL A 1 236 ? -15.930 -8.191 -9.695 1.00 23.91 236 VAL A N 1
ATOM 1881 C CA . VAL A 1 236 ? -17.215 -7.971 -10.398 1.00 23.91 236 VAL A CA 1
ATOM 1882 C C . VAL A 1 236 ? -17.044 -8.411 -11.855 1.00 23.91 236 VAL A C 1
ATOM 1884 O O . VAL A 1 236 ? -17.004 -7.614 -12.784 1.00 23.91 236 VAL A O 1
ATOM 1887 N N . LEU A 1 237 ? -16.919 -9.724 -12.054 1.00 22.36 237 LEU A N 1
ATOM 1888 C CA . LEU A 1 237 ? -17.344 -10.357 -13.298 1.00 22.36 237 LEU A CA 1
ATOM 1889 C C . LEU A 1 237 ? -18.798 -10.793 -13.070 1.00 22.36 237 LEU A C 1
ATOM 1891 O O . LEU A 1 237 ? -19.076 -11.950 -12.768 1.00 22.36 237 LEU A O 1
ATOM 1895 N N . TYR A 1 238 ? -19.729 -9.843 -13.120 1.00 24.86 238 TYR A N 1
ATOM 1896 C CA . TYR A 1 238 ? -21.146 -10.164 -13.240 1.00 24.86 238 TYR A CA 1
ATOM 1897 C C . TYR A 1 238 ? -21.712 -9.386 -14.422 1.00 24.86 238 TYR A C 1
ATOM 1899 O O . TYR A 1 238 ? -21.589 -8.169 -14.481 1.00 24.86 238 TYR A O 1
ATOM 1907 N N . GLN A 1 239 ? -22.321 -10.144 -15.334 1.00 25.12 239 GLN A N 1
ATOM 1908 C CA . GLN A 1 239 ? -22.992 -9.730 -16.568 1.00 25.12 239 GLN A CA 1
ATOM 1909 C C . GLN A 1 239 ? -22.091 -9.249 -17.707 1.00 25.12 239 GLN A C 1
ATOM 1911 O O . GLN A 1 239 ? -21.822 -8.068 -17.843 1.00 25.12 239 GLN A O 1
ATOM 1916 N N . LEU A 1 240 ? -21.745 -10.189 -18.593 1.00 25.19 240 LEU A N 1
ATOM 1917 C CA . LEU A 1 240 ? -22.023 -10.093 -20.036 1.00 25.19 240 LEU A CA 1
ATOM 1918 C C . LEU A 1 240 ? -21.953 -11.502 -20.670 1.00 25.19 240 LEU A C 1
ATOM 1920 O O . LEU A 1 240 ? -21.161 -11.773 -21.562 1.00 25.19 240 LEU A O 1
ATOM 1924 N N . ILE A 1 241 ? -22.786 -12.423 -20.169 1.00 29.28 241 ILE A N 1
ATOM 1925 C CA . ILE A 1 241 ? -23.325 -13.549 -20.951 1.00 29.28 241 ILE A CA 1
ATOM 1926 C C . ILE A 1 241 ? -24.810 -13.659 -20.592 1.00 29.28 241 ILE A C 1
ATOM 1928 O O . ILE A 1 241 ? -25.209 -14.367 -19.666 1.00 29.28 241 ILE A O 1
ATOM 1932 N N . LYS A 1 242 ? -25.611 -12.880 -21.308 1.00 29.22 242 LYS A N 1
ATOM 1933 C CA . LYS A 1 242 ? -26.852 -13.329 -21.932 1.00 29.22 242 LYS A CA 1
ATOM 1934 C C . LYS A 1 242 ? -26.914 -12.682 -23.302 1.00 29.22 242 LYS A C 1
ATOM 1936 O O . LYS A 1 242 ? -26.584 -11.478 -23.366 1.00 29.22 242 LYS A O 1
#

pLDDT: mean 75.05, std 19.91, range [22.36, 96.5]

Sequence (242 aa):
MQIETKIKDLIKKNGPISLSRYMEICLWDDENGYYTSDQVLGENGDFITSPEISQTFGELIGLWALSFYRQFIDKKRLCITELGSGRGTLLKDAIRTICKVTNDKIDLDITILEKAERLKTLQKENLKNENVRWISDIKGLSLEPQIIIANEFFDALPTNQYVKSKEGWHEKKVTTKDGKTITNYETVSTGVLVTEALVFIGVFATIDVLLSFIKKDFSKWAVL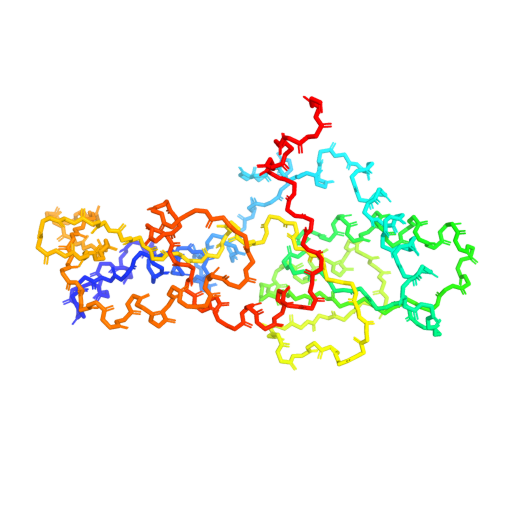LVSVLILTFGCVLYQLIK